Protein AF-A0A0G1NHB4-F1 (afdb_monomer)

Sequence (238 aa):
ALIDKLRERCRNQNVSLITVCRNKIFFPGLHPENHEKAIDFLVRRGFESPVFSEEMFLTPSLRKKPDFLKPSEKRCFDDRITFQVLTPIQKADFLEFLKKEDSGMFNRYSNNGWGLCFDNLQNQGLVCAALRGKIIGCCRYDTISNRLGQAALYRESKLKEFRPIASSDAFIVSGVRIEGNLQGRGIGTGLVNHCFDFIFNGRGKIIFWESNIPQFFTRFGARKLNVYLKLYASTTNS

pLDDT: mean 76.13, std 15.06, range [41.62, 94.38]

Solvent-accessible surface area (backbone atoms only — not comparable to full-atom values): 13194 Å² total; per-residue (Å²): 111,71,68,58,54,50,47,53,52,32,44,79,65,71,41,58,67,48,57,59,49,80,80,90,55,86,48,90,22,44,38,63,82,88,32,43,72,61,49,53,58,40,40,79,70,60,34,49,67,93,48,65,30,29,28,33,36,33,47,57,91,49,55,43,84,56,69,63,41,59,84,84,32,56,80,61,48,62,88,67,54,46,76,44,71,52,52,73,87,49,47,62,61,48,45,53,43,26,52,75,75,36,53,72,57,25,53,38,44,75,75,38,79,58,31,51,45,62,76,42,93,63,52,78,33,41,37,32,32,26,50,90,84,43,65,47,27,36,32,35,42,41,41,52,77,45,75,77,36,65,72,31,53,42,41,73,76,62,32,80,83,44,44,92,67,60,45,83,55,19,34,39,39,35,74,74,45,58,42,77,95,57,57,89,32,34,58,70,52,49,54,54,49,46,46,39,57,70,73,41,66,61,47,48,28,37,33,38,52,72,29,79,54,57,74,68,46,39,54,36,42,29,39,83,70,46,55,20,41,37,37,34,26,62,55,81,74,130

Radius of gyration: 19.21 Å; Cα contacts (8 Å, |Δi|>4): 387; chains: 1; bounding box: 52×40×52 Å

Foldseek 3Di:
DVVVVVLVVCVVVVNFKDKQDDDLDLDRFAFCVVCVVVVVVVVVVAKDFPAKWFKWKDALVLFDLQDLDDPVLVVQADPQKDKDQDALVCLVLVLVLCVVFPVPVSCCCPPHLVVVCNVPRPSLWKMFIDHPNHTFWIKTKDFLVRCSDSVSVSCVVVCPVVVVQRDSLEMEIEDTTGHPVSPPNSVSSVNVVCCCCPVSVSHGMYMHPTDRCVVVVVSRSIDTDGMHTMIMHTSPDD

Secondary structure (DSSP, 8-state):
-HHHHHHHHHHHTT--EEES--SS-S-SSB-TTTTHHHHHHHHTTT-EEEEEEEEEEE-GGG-----SS-TTTTTT--TTEEEEEPPGGGHHHHHHHHHHH-HHHHHHHHHSTTTHHHHSS--TTEEEEEETTEEEEEEEEEETT-TT-HHHHHHHHHTTTTTTT--TTEEEEEEEEE-GGGTTSSHHHHHHHHIIIIISTT-SEEEEEEES-HHHHHTTT-EEEEEEEEEEEESS--

Mean predicted aligned error: 9.6 Å

Nearest PDB structures (foldseek):
  2wpw-assembly3_C  TM=5.501E-01  e=1.505E-06  Streptomyces clavuligerus
  3ddd-assembly1_A  TM=7.628E-01  e=5.158E-04  Pyrococcus horikoshii
  4my3-assembly3_D  TM=5.754E-01  e=3.138E-05  Kribbella flavida DSM 17836
  4my0-assembly1_C  TM=5.940E-01  e=4.487E-05  Kribbella flavida DSM 17836
  7n1l-assembly6_I  TM=7.070E-01  e=1.600E-03  Brucella abortus 2308

Structure (mmCIF, N/CA/C/O backbone):
data_AF-A0A0G1NHB4-F1
#
_entry.id   AF-A0A0G1NHB4-F1
#
loop_
_atom_site.group_PDB
_atom_site.id
_atom_site.type_symbol
_atom_site.label_atom_id
_atom_site.label_alt_id
_atom_site.label_comp_id
_atom_site.label_asym_id
_atom_site.label_entity_id
_atom_site.label_seq_id
_atom_site.pdbx_PDB_ins_code
_atom_site.Cartn_x
_atom_site.Cartn_y
_atom_site.Cartn_z
_atom_site.occupancy
_atom_site.B_iso_or_equiv
_atom_site.auth_seq_id
_atom_site.auth_comp_id
_atom_site.auth_asym_id
_atom_site.auth_atom_id
_atom_site.pdbx_PDB_model_num
ATOM 1 N N . ALA A 1 1 ? 19.907 2.471 -26.215 1.00 75.50 1 ALA A N 1
ATOM 2 C CA . ALA A 1 1 ? 20.510 3.811 -26.056 1.00 75.50 1 ALA A CA 1
ATOM 3 C C . ALA A 1 1 ? 20.296 4.383 -24.650 1.00 75.50 1 ALA A C 1
ATOM 5 O O . ALA A 1 1 ? 21.254 4.423 -23.893 1.00 75.50 1 ALA A O 1
ATOM 6 N N . LEU A 1 2 ? 19.081 4.802 -24.254 1.00 85.62 2 LEU A N 1
ATOM 7 C CA . LEU A 1 2 ? 18.864 5.434 -22.934 1.00 85.62 2 LEU A CA 1
ATOM 8 C C . LEU A 1 2 ? 19.028 4.472 -21.742 1.00 85.62 2 LEU A C 1
ATOM 10 O O . LEU A 1 2 ? 19.701 4.818 -20.776 1.00 85.62 2 LEU A O 1
ATOM 14 N N . ILE A 1 3 ? 18.470 3.258 -21.820 1.00 85.75 3 ILE A N 1
ATOM 15 C CA . ILE A 1 3 ? 18.605 2.243 -20.755 1.00 85.75 3 ILE A CA 1
ATOM 16 C C . ILE A 1 3 ? 20.062 1.820 -20.552 1.00 85.75 3 ILE A C 1
ATOM 18 O O . ILE A 1 3 ? 20.494 1.608 -19.423 1.00 85.75 3 ILE A O 1
ATOM 22 N N . ASP A 1 4 ? 20.831 1.740 -21.633 1.00 84.44 4 ASP A N 1
ATOM 23 C CA . ASP A 1 4 ? 22.236 1.333 -21.575 1.00 84.44 4 ASP A CA 1
ATOM 24 C C . ASP A 1 4 ? 23.071 2.380 -20.823 1.00 84.44 4 ASP A C 1
ATOM 26 O O . ASP A 1 4 ? 23.806 2.032 -19.900 1.00 84.44 4 ASP A O 1
ATOM 30 N N . LYS A 1 5 ? 22.851 3.673 -21.117 1.00 88.81 5 LYS A N 1
ATOM 31 C CA . LYS A 1 5 ? 23.456 4.793 -20.374 1.00 88.81 5 LYS A CA 1
ATOM 32 C C . LYS A 1 5 ? 23.022 4.828 -18.906 1.00 88.81 5 LYS A C 1
ATOM 34 O O . LYS A 1 5 ? 23.834 5.121 -18.032 1.00 88.81 5 LYS A O 1
ATOM 39 N N . LEU A 1 6 ? 21.752 4.526 -18.618 1.00 87.94 6 LEU A N 1
ATOM 40 C CA . LEU A 1 6 ? 21.266 4.415 -17.239 1.00 87.94 6 LEU A CA 1
ATOM 41 C C . LEU A 1 6 ? 22.024 3.316 -16.483 1.00 87.94 6 LEU A C 1
ATOM 43 O O . LEU A 1 6 ? 22.495 3.557 -15.377 1.00 87.94 6 LEU A O 1
ATOM 47 N N . ARG A 1 7 ? 22.188 2.135 -17.087 1.00 86.19 7 ARG A N 1
ATOM 48 C CA . ARG A 1 7 ? 22.917 1.010 -16.484 1.00 86.19 7 ARG A CA 1
ATOM 49 C C . ARG A 1 7 ? 24.378 1.317 -16.227 1.00 86.19 7 ARG A C 1
ATOM 51 O O . ARG A 1 7 ? 24.889 0.958 -15.174 1.00 86.19 7 ARG A O 1
ATOM 58 N N . GLU A 1 8 ? 25.044 1.946 -17.186 1.00 87.94 8 GLU A N 1
ATOM 59 C CA . GLU A 1 8 ? 26.429 2.392 -17.037 1.00 87.94 8 GLU A CA 1
ATOM 60 C C . GLU A 1 8 ? 26.566 3.368 -15.865 1.00 87.94 8 GLU A C 1
ATOM 62 O O . GLU A 1 8 ? 27.385 3.162 -14.973 1.00 87.94 8 GLU A O 1
ATOM 67 N N . ARG A 1 9 ? 25.681 4.369 -15.788 1.00 90.25 9 ARG A N 1
ATOM 68 C CA . ARG A 1 9 ? 25.656 5.304 -14.662 1.00 90.25 9 ARG A CA 1
ATOM 69 C C . ARG A 1 9 ? 25.396 4.603 -13.328 1.00 90.25 9 ARG A C 1
ATOM 71 O O . ARG A 1 9 ? 26.062 4.922 -12.351 1.00 90.25 9 ARG A O 1
ATOM 78 N N . CYS A 1 10 ? 24.452 3.663 -13.279 1.00 89.56 10 CYS A N 1
ATOM 79 C CA . CYS A 1 10 ? 24.166 2.887 -12.073 1.00 89.56 10 CYS A CA 1
ATOM 80 C C . CYS A 1 10 ? 25.383 2.063 -11.626 1.00 89.56 10 CYS A C 1
ATOM 82 O O . CYS A 1 10 ? 25.713 2.091 -10.443 1.00 89.56 10 CYS A O 1
ATOM 84 N N . ARG A 1 11 ? 26.098 1.413 -12.555 1.00 86.69 11 ARG A N 1
ATOM 85 C CA . ARG A 1 11 ? 27.351 0.695 -12.261 1.00 86.69 11 ARG A CA 1
ATOM 86 C C . ARG A 1 11 ? 28.420 1.626 -11.692 1.00 86.69 11 ARG A C 1
ATOM 88 O O . ARG A 1 11 ? 28.963 1.336 -10.634 1.00 86.69 11 ARG A O 1
ATOM 95 N N . ASN A 1 12 ? 28.634 2.785 -12.316 1.00 89.06 12 ASN A N 1
ATOM 96 C CA . ASN A 1 12 ? 29.599 3.787 -11.842 1.00 89.06 12 ASN A CA 1
ATOM 97 C C . ASN A 1 12 ? 29.249 4.355 -10.454 1.00 89.06 12 ASN A C 1
ATOM 99 O O . ASN A 1 12 ? 30.103 4.920 -9.779 1.00 89.06 12 ASN A O 1
ATOM 103 N N . GLN A 1 13 ? 27.990 4.222 -10.028 1.00 90.81 13 GLN A N 1
ATOM 104 C CA . GLN A 1 13 ? 27.497 4.643 -8.716 1.00 90.81 13 GLN A CA 1
ATOM 105 C C . GLN A 1 13 ? 27.344 3.479 -7.726 1.00 90.81 13 GLN A C 1
ATOM 107 O O . GLN A 1 13 ? 26.746 3.667 -6.669 1.00 90.81 13 GLN A O 1
ATOM 112 N N . ASN A 1 14 ? 27.849 2.284 -8.053 1.00 86.62 14 ASN A N 1
ATOM 113 C CA . ASN A 1 14 ? 27.697 1.070 -7.243 1.00 86.62 14 ASN A CA 1
ATOM 114 C C . ASN A 1 14 ? 26.230 0.730 -6.906 1.00 86.62 14 ASN A C 1
ATOM 116 O O . ASN A 1 14 ? 25.931 0.114 -5.884 1.00 86.62 14 ASN A O 1
ATOM 120 N N . VAL A 1 15 ? 25.289 1.130 -7.764 1.00 85.38 15 VAL A N 1
ATOM 121 C CA . VAL A 1 15 ? 23.881 0.740 -7.656 1.00 85.38 15 VAL A CA 1
ATOM 122 C C . VAL A 1 15 ? 23.756 -0.669 -8.204 1.00 85.38 15 VAL A C 1
ATOM 124 O O . VAL A 1 15 ? 23.968 -0.856 -9.397 1.00 85.38 15 VAL A O 1
ATOM 127 N N . SER A 1 16 ? 23.388 -1.633 -7.360 1.00 83.88 16 SER A N 1
ATOM 128 C CA . SER A 1 16 ? 23.291 -3.065 -7.694 1.00 83.88 16 SER A CA 1
ATOM 129 C C . SER A 1 16 ? 21.968 -3.479 -8.355 1.00 83.88 16 SER A C 1
ATOM 131 O O . SER A 1 16 ? 21.895 -4.526 -8.996 1.00 83.88 16 SER A O 1
ATOM 133 N N . LEU A 1 17 ? 20.917 -2.665 -8.213 1.00 84.88 17 LEU A N 1
ATOM 134 C CA . LEU A 1 17 ? 19.565 -3.000 -8.657 1.00 84.88 17 LEU A CA 1
ATOM 135 C C . LEU A 1 17 ? 18.865 -1.783 -9.264 1.00 84.88 17 LEU A C 1
ATOM 137 O O . LEU A 1 17 ? 18.768 -0.728 -8.638 1.00 84.88 17 LEU A O 1
ATOM 141 N N . ILE A 1 18 ? 18.323 -1.952 -10.467 1.00 85.88 18 ILE A N 1
ATOM 142 C CA . ILE A 1 18 ? 17.458 -0.972 -11.126 1.00 85.88 18 ILE A CA 1
ATOM 143 C C . ILE A 1 18 ? 16.033 -1.495 -11.063 1.00 85.88 18 ILE A C 1
ATOM 145 O O . ILE A 1 18 ? 15.754 -2.569 -11.581 1.00 85.88 18 ILE A O 1
ATOM 149 N N . THR A 1 19 ? 15.114 -0.728 -10.485 1.00 81.69 19 THR A N 1
ATOM 150 C CA . THR A 1 19 ? 13.687 -1.065 -10.459 1.00 81.69 19 THR A CA 1
ATOM 151 C C . THR A 1 19 ? 12.901 -0.123 -11.357 1.00 81.69 19 THR A C 1
ATOM 153 O O . THR A 1 19 ? 13.066 1.095 -11.295 1.00 81.69 19 THR A O 1
ATOM 156 N N . VAL A 1 20 ? 11.971 -0.660 -12.147 1.00 78.44 20 VAL A N 1
ATOM 157 C CA . VAL A 1 20 ? 11.018 0.118 -12.960 1.00 78.44 20 VAL A CA 1
ATOM 158 C C . VAL A 1 20 ? 9.865 0.588 -12.067 1.00 78.44 20 VAL A C 1
ATOM 160 O O . VAL A 1 20 ? 8.702 0.337 -12.346 1.00 78.44 20 VAL A O 1
ATOM 163 N N . CYS A 1 21 ? 10.220 1.184 -10.922 1.00 69.12 21 CYS A N 1
ATOM 164 C CA . CYS A 1 21 ? 9.366 1.721 -9.859 1.00 69.12 21 CYS A CA 1
ATOM 165 C C . CYS A 1 21 ? 10.250 2.568 -8.909 1.00 69.12 21 CYS A C 1
ATOM 167 O O . CYS A 1 21 ? 11.184 1.988 -8.355 1.00 69.12 21 CYS A O 1
ATOM 169 N N . ARG A 1 22 ? 9.951 3.862 -8.652 1.00 58.50 22 ARG A N 1
ATOM 170 C CA . ARG A 1 22 ? 9.932 4.533 -7.310 1.00 58.50 22 ARG A CA 1
ATOM 171 C C . ARG A 1 22 ? 10.185 6.055 -7.287 1.00 58.50 22 ARG A C 1
ATOM 173 O O . ARG A 1 22 ? 10.928 6.595 -8.090 1.00 58.50 22 ARG A O 1
ATOM 180 N N . ASN A 1 23 ? 9.612 6.637 -6.216 1.00 42.78 23 ASN A N 1
ATOM 181 C CA . ASN A 1 23 ? 9.654 7.995 -5.644 1.00 42.78 23 ASN A CA 1
ATOM 182 C C . ASN A 1 23 ? 9.206 9.141 -6.567 1.00 42.78 23 ASN A C 1
ATOM 184 O O . ASN A 1 23 ? 9.838 9.418 -7.575 1.00 42.78 23 ASN A O 1
ATOM 188 N N . LYS A 1 24 ? 8.122 9.834 -6.163 1.00 49.88 24 LYS A N 1
ATOM 189 C CA . LYS A 1 24 ? 7.304 10.744 -6.996 1.00 49.88 24 LYS A CA 1
ATOM 190 C C . LYS A 1 24 ? 6.605 9.985 -8.132 1.00 49.88 24 LYS A C 1
ATOM 192 O O . LYS A 1 24 ? 6.870 10.180 -9.311 1.00 49.88 24 LYS A O 1
ATOM 197 N N . ILE A 1 25 ? 5.776 9.021 -7.737 1.00 58.84 25 ILE A N 1
ATOM 198 C CA . ILE A 1 25 ? 5.290 7.938 -8.598 1.00 58.84 25 ILE A CA 1
ATOM 199 C C . ILE A 1 25 ? 4.150 8.409 -9.510 1.00 58.84 25 ILE A C 1
ATOM 201 O O . ILE A 1 25 ? 3.106 8.826 -9.018 1.00 58.84 25 ILE A O 1
ATOM 205 N N . PHE A 1 26 ? 4.328 8.228 -10.823 1.00 56.41 26 PHE A N 1
ATOM 206 C CA . PHE A 1 26 ? 3.223 8.166 -11.786 1.00 56.41 26 PHE A CA 1
ATOM 207 C C . PHE A 1 26 ? 2.730 6.728 -12.020 1.00 56.41 26 PHE A C 1
ATOM 209 O O . PHE A 1 26 ? 1.588 6.542 -12.383 1.00 56.41 26 PHE A O 1
ATOM 216 N N . PHE A 1 27 ? 3.528 5.675 -11.827 1.00 63.25 27 PHE A N 1
ATOM 217 C CA . PHE A 1 27 ? 3.016 4.297 -11.888 1.00 63.25 27 PHE A CA 1
ATOM 218 C C . PHE A 1 27 ? 3.771 3.394 -10.904 1.00 63.25 27 PHE A C 1
ATOM 220 O O . PHE A 1 27 ? 5.004 3.425 -10.896 1.00 63.25 27 PHE A O 1
ATOM 227 N N . PRO A 1 28 ? 3.077 2.592 -10.071 1.00 67.62 28 PRO A N 1
ATOM 228 C CA . PRO A 1 28 ? 3.719 1.674 -9.125 1.00 67.62 28 PRO A CA 1
ATOM 229 C C . PRO A 1 28 ? 4.357 0.450 -9.811 1.00 67.62 28 PRO A C 1
ATOM 231 O O . PRO A 1 28 ? 4.952 -0.379 -9.131 1.00 67.62 28 PRO A O 1
ATOM 234 N N . GLY A 1 29 ? 4.221 0.347 -11.134 1.00 78.50 29 GLY A N 1
ATOM 235 C CA . GLY A 1 29 ? 4.798 -0.644 -12.038 1.00 78.50 29 GLY A CA 1
ATOM 236 C C . GLY A 1 29 ? 4.177 -0.477 -13.430 1.00 78.50 29 GLY A C 1
ATOM 237 O O . GLY A 1 29 ? 3.462 0.495 -13.679 1.00 78.50 29 GLY A O 1
ATOM 238 N N . LEU A 1 30 ? 4.404 -1.415 -14.344 1.00 83.50 30 LEU A N 1
ATOM 239 C CA . LEU A 1 30 ? 3.794 -1.385 -15.677 1.00 83.50 30 LEU A CA 1
ATOM 240 C C . LEU A 1 30 ? 2.494 -2.186 -15.695 1.00 83.50 30 LEU A C 1
ATOM 242 O O . LEU A 1 30 ? 2.481 -3.352 -15.322 1.00 83.50 30 LEU A O 1
ATOM 246 N N . HIS A 1 31 ? 1.397 -1.589 -16.158 1.00 83.38 31 HIS A N 1
ATOM 247 C CA . HIS A 1 31 ? 0.180 -2.355 -16.449 1.00 83.38 31 HIS A CA 1
ATOM 248 C C . HIS A 1 31 ? 0.465 -3.399 -17.549 1.00 83.38 31 HIS A C 1
ATOM 250 O O . HIS A 1 31 ? 0.884 -2.974 -18.626 1.00 83.38 31 HIS A O 1
ATOM 256 N N . PRO A 1 32 ? 0.219 -4.706 -17.327 1.00 82.69 32 PRO A N 1
ATOM 257 C CA . PRO A 1 32 ? 0.550 -5.777 -18.271 1.00 82.69 32 PRO A CA 1
ATOM 258 C C . PRO A 1 32 ? -0.029 -5.564 -19.673 1.00 82.69 32 PRO A C 1
ATOM 260 O O . PRO A 1 32 ? 0.710 -5.578 -20.648 1.00 82.69 32 PRO A O 1
ATOM 263 N N . GLU A 1 33 ? -1.330 -5.279 -19.759 1.00 82.00 33 GLU A N 1
ATOM 264 C CA . GLU A 1 33 ? -2.020 -5.106 -21.046 1.00 82.00 33 GLU A CA 1
ATOM 265 C C . GLU A 1 33 ? -1.669 -3.771 -21.721 1.00 82.00 33 GLU A C 1
ATOM 267 O O . GLU A 1 33 ? -1.261 -3.733 -22.877 1.00 82.00 33 GLU A O 1
ATOM 272 N N . ASN A 1 34 ? -1.730 -2.656 -20.985 1.00 80.81 34 ASN A N 1
ATOM 273 C CA . ASN A 1 34 ? -1.501 -1.331 -21.577 1.00 80.81 34 ASN A CA 1
ATOM 274 C C . ASN A 1 34 ? -0.031 -1.048 -21.934 1.00 80.81 34 ASN A C 1
ATOM 276 O O . ASN A 1 34 ? 0.248 -0.077 -22.636 1.00 80.81 34 ASN A O 1
ATOM 280 N N . HIS A 1 35 ? 0.919 -1.845 -21.433 1.00 85.38 35 HIS A N 1
ATOM 281 C CA . HIS A 1 35 ? 2.353 -1.615 -21.628 1.00 85.38 35 HIS A CA 1
ATOM 282 C C . HIS A 1 35 ? 3.105 -2.840 -22.157 1.00 85.38 35 HIS A C 1
ATOM 284 O O . HIS A 1 35 ? 4.319 -2.918 -21.976 1.00 85.38 35 HIS A O 1
ATOM 290 N N . GLU A 1 36 ? 2.431 -3.764 -22.842 1.00 87.75 36 GLU A N 1
ATOM 291 C CA . GLU A 1 36 ? 3.028 -5.000 -23.371 1.00 87.75 36 GLU A CA 1
ATOM 292 C C . GLU A 1 36 ? 4.340 -4.748 -24.138 1.00 87.75 36 GLU A C 1
ATOM 294 O O . GLU A 1 36 ? 5.374 -5.335 -23.825 1.00 87.75 36 GLU A O 1
ATOM 299 N N . LYS A 1 37 ? 4.349 -3.778 -25.064 1.00 89.88 37 LYS A N 1
ATOM 300 C CA . LYS A 1 37 ? 5.552 -3.412 -25.837 1.00 89.88 37 LYS A CA 1
ATOM 301 C C . LYS A 1 37 ? 6.700 -2.904 -24.961 1.00 89.88 37 LYS A C 1
ATOM 303 O O . LYS A 1 37 ? 7.864 -3.160 -25.256 1.00 89.88 37 LYS A O 1
ATOM 308 N N . ALA A 1 38 ? 6.387 -2.160 -23.900 1.00 87.81 38 ALA A N 1
ATOM 309 C CA . ALA A 1 38 ? 7.399 -1.661 -22.974 1.00 87.81 38 ALA A CA 1
ATOM 310 C C . ALA A 1 38 ? 7.947 -2.792 -22.095 1.00 87.81 38 ALA A C 1
ATOM 312 O O . ALA A 1 38 ? 9.144 -2.819 -21.815 1.00 87.81 38 ALA A O 1
ATOM 313 N N . ILE A 1 39 ? 7.088 -3.734 -21.700 1.00 88.81 39 ILE A N 1
ATOM 314 C CA . ILE A 1 39 ? 7.472 -4.930 -20.950 1.00 88.81 39 ILE A CA 1
ATOM 315 C C . ILE A 1 39 ? 8.394 -5.805 -21.803 1.00 88.81 39 ILE A C 1
ATOM 317 O O . ILE A 1 39 ? 9.499 -6.089 -21.356 1.00 88.81 39 ILE A O 1
ATOM 321 N N . ASP A 1 40 ? 8.011 -6.150 -23.037 1.00 90.38 40 ASP A N 1
ATOM 322 C CA . ASP A 1 40 ? 8.849 -6.938 -23.959 1.00 90.38 40 ASP A CA 1
ATOM 323 C C . ASP A 1 40 ? 10.209 -6.264 -24.193 1.00 90.38 40 ASP A C 1
ATOM 325 O O . ASP A 1 40 ? 11.262 -6.889 -24.060 1.00 90.38 40 ASP A O 1
ATOM 329 N N . PHE A 1 41 ? 10.211 -4.950 -24.438 1.00 91.31 41 PHE A N 1
ATOM 330 C CA . PHE A 1 41 ? 11.447 -4.186 -24.584 1.00 91.31 41 PHE A CA 1
ATOM 331 C C . PHE A 1 41 ? 12.366 -4.290 -23.356 1.00 91.31 41 PHE A C 1
ATOM 333 O O . PHE A 1 41 ? 13.576 -4.462 -23.509 1.00 91.31 41 PHE A O 1
ATOM 340 N N . LEU A 1 42 ? 11.817 -4.191 -22.142 1.00 90.44 42 LEU A N 1
ATOM 341 C CA . LEU A 1 42 ? 12.585 -4.285 -20.899 1.00 90.44 42 LEU A CA 1
ATOM 342 C C . LEU A 1 42 ? 13.071 -5.715 -20.638 1.00 90.44 42 LEU A C 1
ATOM 344 O O . LEU A 1 42 ? 14.235 -5.903 -20.281 1.00 90.44 42 LEU A O 1
ATOM 348 N N . VAL A 1 43 ? 12.228 -6.719 -20.876 1.00 90.25 43 VAL A N 1
ATOM 349 C CA . VAL A 1 43 ? 12.576 -8.139 -20.720 1.00 90.25 43 VAL A CA 1
ATOM 350 C C . VAL A 1 43 ? 13.708 -8.533 -21.663 1.00 90.25 43 VAL A C 1
ATOM 352 O O . VAL A 1 43 ? 14.689 -9.122 -21.219 1.00 90.25 43 VAL A O 1
ATOM 355 N N . ARG A 1 44 ? 13.675 -8.100 -22.931 1.00 90.31 44 ARG A N 1
ATOM 356 C CA . ARG A 1 44 ? 14.789 -8.303 -23.883 1.00 90.31 44 ARG A CA 1
ATOM 357 C C . ARG A 1 44 ? 16.092 -7.635 -23.461 1.00 90.31 44 ARG A C 1
ATOM 359 O O . ARG A 1 44 ? 17.150 -7.942 -24.001 1.00 90.31 44 ARG A O 1
ATOM 366 N N . ARG A 1 45 ? 16.033 -6.694 -22.521 1.00 88.19 45 ARG A N 1
ATOM 367 C CA . ARG A 1 45 ? 17.214 -6.080 -21.916 1.00 88.19 45 ARG A CA 1
ATOM 368 C C . ARG A 1 45 ? 17.626 -6.775 -20.624 1.00 88.19 45 ARG A C 1
ATOM 370 O O . ARG A 1 45 ? 18.567 -6.306 -20.004 1.00 88.19 45 ARG A O 1
ATOM 377 N N . GLY A 1 46 ? 16.994 -7.865 -20.206 1.00 88.50 46 GLY A N 1
ATOM 378 C CA . GLY A 1 46 ? 17.319 -8.566 -18.962 1.00 88.50 46 GLY A CA 1
ATOM 379 C C . GLY A 1 46 ? 16.699 -7.914 -17.727 1.00 88.50 46 GLY A C 1
ATOM 380 O O . GLY A 1 46 ? 17.292 -7.944 -16.653 1.00 88.50 46 GLY A O 1
ATOM 381 N N . PHE A 1 47 ? 15.555 -7.240 -17.883 1.00 90.38 47 PHE A N 1
ATOM 382 C CA . PHE A 1 47 ? 14.685 -6.974 -16.740 1.00 90.38 47 PHE A CA 1
ATOM 383 C C . PHE A 1 47 ? 13.788 -8.187 -16.487 1.00 90.38 47 PHE A C 1
ATOM 385 O O . PHE A 1 47 ? 13.235 -8.763 -17.417 1.00 90.38 47 PHE A O 1
ATOM 392 N N . GLU A 1 48 ? 13.585 -8.520 -15.224 1.00 88.25 48 GLU A N 1
ATOM 393 C CA . GLU A 1 48 ? 12.775 -9.646 -14.778 1.00 88.25 48 GLU A CA 1
ATOM 394 C C . GLU A 1 48 ? 11.667 -9.160 -13.848 1.00 88.25 48 GLU A C 1
ATOM 396 O O . GLU A 1 48 ? 11.778 -8.105 -13.214 1.00 88.25 48 GLU A O 1
ATOM 401 N N . SER A 1 49 ? 10.580 -9.926 -13.761 1.00 72.94 49 SER A N 1
ATOM 402 C CA . SER A 1 49 ? 9.502 -9.654 -12.815 1.00 72.94 49 SER A CA 1
ATOM 403 C C . SER A 1 49 ? 9.065 -10.920 -12.091 1.00 72.94 49 SER A C 1
ATOM 405 O O . SER A 1 49 ? 8.507 -11.817 -12.719 1.00 72.94 49 SER A O 1
ATOM 407 N N . PRO A 1 50 ? 9.226 -10.974 -10.764 1.00 66.31 50 PRO A N 1
ATOM 408 C CA . PRO A 1 50 ? 8.603 -11.995 -9.941 1.00 66.31 50 PRO A CA 1
ATOM 409 C C . PRO A 1 50 ? 7.402 -11.459 -9.155 1.00 66.31 50 PRO A C 1
ATOM 411 O O . PRO A 1 50 ? 6.817 -12.204 -8.375 1.00 66.31 50 PRO A O 1
ATOM 414 N N . VAL A 1 51 ? 7.036 -10.175 -9.291 1.00 75.75 51 VAL A N 1
ATOM 415 C CA . VAL A 1 51 ? 6.057 -9.544 -8.392 1.00 75.75 51 VAL A CA 1
ATOM 416 C C . VAL A 1 51 ? 5.037 -8.704 -9.147 1.00 75.75 51 VAL A C 1
ATOM 418 O O . VAL A 1 51 ? 5.364 -7.699 -9.784 1.00 75.75 51 VAL A O 1
ATOM 421 N N . PHE A 1 52 ? 3.774 -9.074 -8.961 1.00 81.19 52 PHE A N 1
ATOM 422 C CA . PHE A 1 52 ? 2.626 -8.232 -9.256 1.00 81.19 52 PHE A CA 1
ATOM 423 C C . PHE A 1 52 ? 2.199 -7.474 -8.003 1.00 81.19 52 PHE A C 1
ATOM 425 O O . PHE A 1 52 ? 2.252 -7.996 -6.890 1.00 81.19 52 PHE A O 1
ATOM 432 N N . SER A 1 53 ? 1.729 -6.249 -8.197 1.00 83.94 53 SER A N 1
ATOM 433 C CA . SER A 1 53 ? 0.960 -5.524 -7.189 1.00 83.94 53 SER A CA 1
ATOM 434 C C . SER A 1 53 ? -0.382 -5.121 -7.769 1.00 83.94 53 SER A C 1
ATOM 436 O O . SER A 1 53 ? -0.453 -4.694 -8.922 1.00 83.94 53 SER A O 1
ATOM 438 N N . GLU A 1 54 ? -1.428 -5.213 -6.963 1.00 86.06 54 GLU A N 1
ATOM 439 C CA . GLU A 1 54 ? -2.787 -4.884 -7.367 1.00 86.06 54 GLU A CA 1
ATOM 440 C C . GLU A 1 54 ? -3.303 -3.655 -6.630 1.00 86.06 54 GLU A C 1
ATOM 442 O O . GLU A 1 54 ? -2.984 -3.405 -5.465 1.00 86.06 54 GLU A O 1
ATOM 447 N N . GLU A 1 55 ? -4.145 -2.897 -7.316 1.00 84.81 55 GLU A N 1
ATOM 448 C CA . GLU A 1 55 ? -5.037 -1.946 -6.675 1.00 84.81 55 GLU A CA 1
ATOM 449 C C . GLU A 1 55 ? -6.394 -2.589 -6.479 1.00 84.81 55 GLU A C 1
ATOM 451 O O . GLU A 1 55 ? -6.958 -3.168 -7.411 1.00 84.81 55 GLU A O 1
ATOM 456 N N . MET A 1 56 ? -6.942 -2.427 -5.280 1.00 87.56 56 MET A N 1
ATOM 457 C CA . MET A 1 56 ? -8.268 -2.930 -4.950 1.00 87.56 56 MET A CA 1
ATOM 458 C C . MET A 1 56 ? -9.206 -1.759 -4.705 1.00 87.56 56 MET A C 1
ATOM 460 O O . MET A 1 56 ? -8.816 -0.755 -4.120 1.00 87.56 56 MET A O 1
ATOM 464 N N . PHE A 1 57 ? -10.454 -1.896 -5.124 1.00 86.06 57 PHE A N 1
ATOM 465 C CA . PHE A 1 57 ? -11.482 -0.880 -5.006 1.00 86.06 57 PHE A CA 1
ATOM 466 C C . PHE A 1 57 ? -12.687 -1.409 -4.237 1.00 86.06 57 PHE A C 1
ATOM 468 O O . PHE A 1 57 ? -13.164 -2.513 -4.500 1.00 86.06 57 PHE A O 1
ATOM 475 N N . LEU A 1 58 ? -13.200 -0.613 -3.305 1.00 85.44 58 LEU A N 1
ATOM 476 C CA . LEU A 1 58 ? -14.395 -0.921 -2.538 1.00 85.44 58 LEU A CA 1
ATOM 477 C C . LEU A 1 58 ? -15.381 0.245 -2.575 1.00 85.44 58 LEU A C 1
ATOM 479 O O . LEU A 1 58 ? -15.028 1.382 -2.274 1.00 85.44 58 LEU A O 1
ATOM 483 N N . THR A 1 59 ? -16.642 -0.055 -2.873 1.00 83.12 59 THR A N 1
ATOM 484 C CA . THR A 1 59 ? -17.760 0.870 -2.667 1.00 83.12 59 THR A CA 1
ATOM 485 C C . THR A 1 59 ? -18.485 0.538 -1.361 1.00 83.12 59 THR A C 1
ATOM 487 O O . THR A 1 59 ? -18.508 -0.631 -0.964 1.00 83.12 59 THR A O 1
ATOM 490 N N . PRO A 1 60 ? -19.163 1.511 -0.723 1.00 81.00 60 PRO A N 1
ATOM 491 C CA . PRO A 1 60 ? -19.974 1.243 0.464 1.00 81.00 60 PRO A CA 1
ATOM 492 C C . PRO A 1 60 ? -21.025 0.146 0.249 1.00 81.00 60 PRO A C 1
ATOM 494 O O . PRO A 1 60 ? -21.227 -0.684 1.127 1.00 81.00 60 PRO A O 1
ATOM 497 N N . SER A 1 61 ? -21.642 0.087 -0.937 1.00 81.62 61 SER A N 1
ATOM 498 C CA . SER A 1 61 ? -22.669 -0.911 -1.277 1.00 81.62 61 SER A CA 1
ATOM 499 C C . SER A 1 61 ? -22.148 -2.347 -1.349 1.00 81.62 61 SER A C 1
ATOM 501 O O . SER A 1 61 ? -22.912 -3.288 -1.158 1.00 81.62 61 SER A O 1
ATOM 503 N N . LEU A 1 62 ? -20.857 -2.529 -1.633 1.00 83.69 62 LEU A N 1
ATOM 504 C CA . LEU A 1 62 ? -20.215 -3.841 -1.700 1.00 83.69 62 LEU A CA 1
ATOM 505 C C . LEU A 1 62 ? -19.510 -4.209 -0.393 1.00 83.69 62 LEU A C 1
ATOM 507 O O . LEU A 1 62 ? -18.942 -5.300 -0.296 1.00 83.69 62 LEU A O 1
ATOM 511 N N . ARG A 1 63 ? -19.523 -3.309 0.599 1.00 83.00 63 ARG A N 1
ATOM 512 C CA . ARG A 1 63 ? -18.799 -3.491 1.849 1.00 83.00 63 ARG A CA 1
ATOM 513 C C . ARG A 1 63 ? -19.323 -4.709 2.592 1.00 83.00 63 ARG A C 1
ATOM 515 O O . ARG A 1 63 ? -20.485 -4.788 2.977 1.00 83.00 63 ARG A O 1
ATOM 522 N N . LYS A 1 64 ? -18.400 -5.615 2.881 1.00 83.44 64 LYS A N 1
ATOM 523 C CA . LYS A 1 64 ? -18.566 -6.666 3.879 1.00 83.44 64 LYS A CA 1
ATOM 524 C C . LYS A 1 64 ? -17.837 -6.224 5.142 1.00 83.44 64 LYS A C 1
ATOM 526 O O . LYS A 1 64 ? -16.755 -5.643 5.055 1.00 83.44 64 LYS A O 1
ATOM 531 N N . LYS A 1 65 ? -18.413 -6.496 6.311 1.00 74.50 65 LYS A N 1
ATOM 532 C CA . LYS A 1 65 ? -17.676 -6.474 7.578 1.00 74.50 65 LYS A CA 1
ATOM 533 C C . LYS A 1 65 ? -17.214 -7.905 7.819 1.00 74.50 65 LYS A C 1
ATOM 535 O O . LYS A 1 65 ? -17.989 -8.674 8.382 1.00 74.50 65 LYS A O 1
ATOM 540 N N . PRO A 1 66 ? -16.040 -8.320 7.301 1.00 67.31 66 PRO A N 1
ATOM 541 C CA . PRO A 1 66 ? -15.538 -9.635 7.643 1.00 67.31 66 PRO A CA 1
ATOM 542 C C . PRO A 1 66 ? -15.445 -9.683 9.162 1.00 67.31 66 PRO A C 1
ATOM 544 O O . PRO A 1 66 ? -14.916 -8.743 9.768 1.00 67.31 66 PRO A O 1
ATOM 547 N N . ASP A 1 67 ? -15.966 -10.754 9.761 1.00 60.06 67 ASP A N 1
ATOM 548 C CA . ASP A 1 67 ? -15.702 -11.019 11.167 1.00 60.06 67 ASP A CA 1
ATOM 549 C C . ASP A 1 67 ? -14.200 -10.864 11.385 1.00 60.06 67 ASP A C 1
ATOM 551 O O . ASP A 1 67 ? -13.392 -11.337 10.569 1.00 60.06 67 ASP A O 1
ATOM 555 N N . PHE A 1 68 ? -13.840 -10.157 12.463 1.00 54.94 68 PHE A N 1
ATOM 556 C CA . PHE A 1 68 ? -12.448 -9.865 12.816 1.00 54.94 68 PHE A CA 1
ATOM 557 C C . PHE A 1 68 ? -11.582 -11.125 12.712 1.00 54.94 68 PHE A C 1
ATOM 559 O O . PHE A 1 68 ? -10.385 -11.043 12.435 1.00 54.94 68 PHE A O 1
ATOM 566 N N . LEU A 1 69 ? -12.212 -12.277 12.958 1.00 52.03 69 LEU A N 1
ATOM 567 C CA . LEU A 1 69 ? -11.611 -13.552 13.245 1.00 52.03 69 LEU A CA 1
ATOM 568 C C . LEU A 1 69 ? -12.592 -14.663 12.834 1.00 52.03 69 LEU A C 1
ATOM 570 O O . LEU A 1 69 ? -13.754 -14.654 13.253 1.00 52.03 69 LEU A O 1
ATOM 574 N N . LYS A 1 70 ? -12.130 -15.670 12.089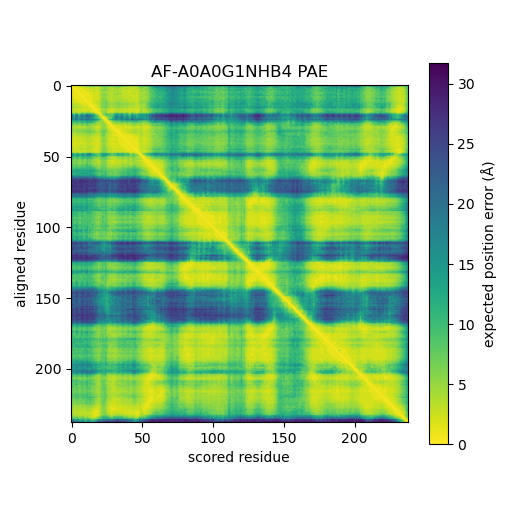 1.00 53.47 70 LYS A N 1
ATOM 575 C CA . LYS A 1 70 ? -12.773 -16.995 12.112 1.00 53.47 70 LYS A CA 1
ATOM 576 C C . LYS A 1 70 ? -12.863 -17.473 13.577 1.00 53.47 70 LYS A C 1
ATOM 578 O O . LYS A 1 70 ? -12.050 -17.043 14.396 1.00 53.47 70 LYS A O 1
ATOM 583 N N . PRO A 1 71 ? -13.770 -18.392 13.950 1.00 54.75 71 PRO A N 1
ATOM 584 C CA . PRO A 1 71 ? -13.838 -18.915 15.322 1.00 54.75 71 PRO A CA 1
ATOM 585 C C . PRO A 1 71 ? -12.486 -19.399 15.889 1.00 54.75 71 PRO A C 1
ATOM 587 O O . PRO A 1 71 ? -12.221 -19.229 17.075 1.00 54.75 71 PRO A O 1
ATOM 590 N N . SER A 1 72 ? -11.599 -19.923 15.036 1.00 54.06 72 SER A N 1
ATOM 591 C CA . SER A 1 72 ? -10.221 -20.307 15.378 1.00 54.06 72 SER A CA 1
ATOM 592 C C . SER A 1 72 ? -9.287 -19.123 15.663 1.00 54.06 72 SER A C 1
ATOM 594 O O . SER A 1 72 ? -8.366 -19.246 16.460 1.00 54.06 72 SER A O 1
ATOM 596 N N . GLU A 1 73 ? -9.524 -17.976 15.031 1.00 49.97 73 GLU A N 1
ATOM 597 C CA . GLU A 1 73 ? -8.742 -16.746 15.186 1.00 49.97 73 GLU A CA 1
ATOM 598 C C . GLU A 1 73 ? -9.240 -15.930 16.405 1.00 49.97 73 GLU A C 1
ATOM 600 O O . GLU A 1 73 ? -8.463 -15.181 16.993 1.00 49.97 73 GLU A O 1
ATOM 605 N N . LYS A 1 74 ? -10.500 -16.129 16.855 1.00 53.88 74 LYS A N 1
ATOM 606 C CA . LYS A 1 74 ? -11.111 -15.421 18.007 1.00 53.88 74 LYS A CA 1
ATOM 607 C C . LYS A 1 74 ? -10.336 -15.589 19.306 1.00 53.88 74 LYS A C 1
ATOM 609 O O . LYS A 1 74 ? -10.315 -14.683 20.125 1.00 53.88 74 LYS A O 1
ATOM 614 N N . ARG A 1 75 ? -9.656 -16.723 19.466 1.00 52.19 75 ARG A N 1
ATOM 615 C CA . ARG A 1 75 ? -8.829 -17.018 20.643 1.00 52.19 75 ARG A CA 1
ATOM 616 C C . ARG A 1 75 ? -7.494 -16.261 20.663 1.00 52.19 75 ARG A C 1
ATOM 618 O O . ARG A 1 75 ? -6.824 -16.274 21.688 1.00 52.19 75 ARG A O 1
ATOM 625 N N . CYS A 1 76 ? -7.089 -15.640 19.553 1.00 53.22 76 CYS A N 1
ATOM 626 C CA . CYS A 1 76 ? -5.769 -15.022 19.395 1.00 53.22 76 CYS A CA 1
ATOM 627 C C . CYS A 1 76 ? -5.792 -13.488 19.361 1.00 53.22 76 CYS A C 1
ATOM 629 O O . CYS A 1 76 ? -4.719 -12.877 19.355 1.00 53.22 76 CYS A O 1
ATOM 631 N N . PHE A 1 77 ? -6.972 -12.868 19.304 1.00 65.62 77 PHE A N 1
ATOM 632 C CA . PHE A 1 77 ? -7.105 -11.414 19.353 1.00 65.62 77 PHE A CA 1
ATOM 633 C C . PHE A 1 77 ? -7.138 -10.951 20.801 1.00 65.62 77 PHE A C 1
ATOM 635 O O . PHE A 1 77 ? -7.840 -11.514 21.634 1.00 65.62 77 PHE A O 1
ATOM 642 N N . ASP A 1 78 ? -6.316 -9.954 21.092 1.00 73.56 78 ASP A N 1
ATOM 643 C CA . ASP A 1 78 ? -6.207 -9.370 22.415 1.00 73.56 78 ASP A CA 1
ATOM 644 C C . ASP A 1 78 ? -7.133 -8.154 22.470 1.00 73.56 78 ASP A C 1
ATOM 646 O O . ASP A 1 78 ? -6.886 -7.159 21.790 1.00 73.56 78 ASP A O 1
ATOM 650 N N . ASP A 1 79 ? -8.193 -8.227 23.274 1.00 75.88 79 ASP A N 1
ATOM 651 C CA . ASP A 1 79 ? -9.199 -7.160 23.396 1.00 75.88 79 ASP A CA 1
ATOM 652 C C . ASP A 1 79 ? -8.628 -5.846 23.956 1.00 75.88 79 ASP A C 1
ATOM 654 O O . ASP A 1 79 ? -9.286 -4.808 23.933 1.00 75.88 79 ASP A O 1
ATOM 658 N N . ARG A 1 80 ? -7.379 -5.858 24.439 1.00 84.56 80 ARG A N 1
ATOM 659 C CA . ARG A 1 80 ? -6.648 -4.654 24.861 1.00 84.56 80 ARG A CA 1
ATOM 660 C C . ARG A 1 80 ? -6.016 -3.902 23.691 1.00 84.56 80 ARG A C 1
ATOM 662 O O . ARG A 1 80 ? -5.373 -2.878 23.922 1.00 8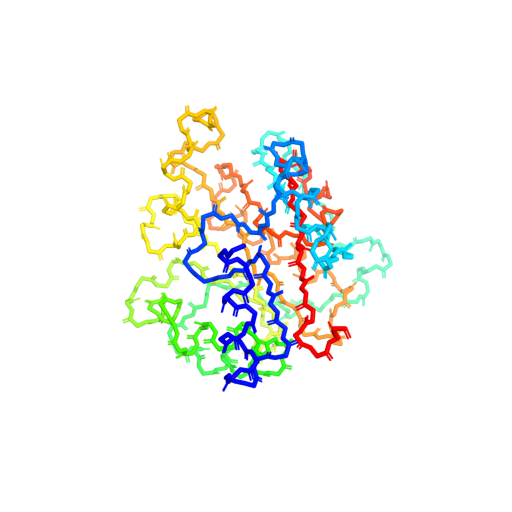4.56 80 ARG A O 1
ATOM 669 N N . ILE A 1 81 ? -6.124 -4.419 22.466 1.00 88.88 81 ILE A N 1
ATOM 670 C CA . ILE A 1 81 ? -5.657 -3.721 21.271 1.00 88.88 81 ILE A CA 1
ATOM 671 C C . ILE A 1 81 ? -6.610 -2.566 20.974 1.00 88.88 81 ILE A C 1
ATOM 673 O O . ILE A 1 81 ? -7.797 -2.768 20.721 1.00 88.88 81 ILE A O 1
ATOM 677 N N . THR A 1 82 ? -6.073 -1.352 20.953 1.00 90.50 82 THR A N 1
ATOM 678 C CA . THR A 1 82 ? -6.804 -0.150 20.558 1.00 90.50 82 THR A CA 1
ATOM 679 C C . THR A 1 82 ? -6.420 0.267 19.144 1.00 90.50 82 THR A C 1
ATOM 681 O O . THR A 1 82 ? -5.296 0.041 18.693 1.00 90.50 82 THR A O 1
ATOM 684 N N . PHE A 1 83 ? -7.361 0.889 18.434 1.00 89.69 83 PHE A N 1
ATOM 685 C CA . PHE A 1 83 ? -7.127 1.503 17.129 1.00 89.69 83 PHE A CA 1
ATOM 686 C C . PHE A 1 83 ? -7.393 2.996 17.248 1.00 89.69 83 PHE A C 1
ATOM 688 O O . PHE A 1 83 ? -8.426 3.393 17.788 1.00 89.69 83 PHE A O 1
ATOM 695 N N . GLN A 1 84 ? -6.459 3.812 16.776 1.00 87.69 84 GLN A N 1
ATOM 696 C CA . GLN A 1 84 ? -6.549 5.261 16.914 1.00 87.69 84 GLN A CA 1
ATOM 697 C C . GLN A 1 84 ? -5.807 5.980 15.796 1.00 87.69 84 GLN A C 1
ATOM 699 O O . GLN A 1 84 ? -4.847 5.455 15.227 1.00 87.69 84 GLN A O 1
ATOM 704 N N . VAL A 1 85 ? -6.223 7.214 15.521 1.00 85.81 85 VAL A N 1
ATOM 705 C CA . VAL A 1 85 ? -5.431 8.138 14.707 1.00 85.81 85 VAL A CA 1
ATOM 706 C C . VAL A 1 85 ? -4.139 8.454 15.455 1.00 85.81 85 VAL A C 1
ATOM 708 O O . VAL A 1 85 ? -4.147 8.690 16.665 1.00 85.81 85 VAL A O 1
ATOM 711 N N . LEU A 1 86 ? -3.019 8.422 14.739 1.00 82.69 86 LEU A N 1
ATOM 712 C CA . LEU A 1 86 ? -1.724 8.712 15.328 1.00 82.69 86 LEU A CA 1
ATOM 713 C C . LEU A 1 86 ? -1.610 10.209 15.655 1.00 82.69 86 LEU A C 1
ATOM 715 O O . LEU A 1 86 ? -1.902 11.071 14.828 1.00 82.69 86 LEU A O 1
ATOM 719 N N . THR A 1 87 ? -1.153 10.512 16.866 1.00 78.75 87 THR A N 1
ATOM 720 C CA . THR A 1 87 ? -0.924 11.885 17.333 1.00 78.75 87 THR A CA 1
ATOM 721 C C . THR A 1 87 ? 0.543 12.304 17.153 1.00 78.75 87 THR A C 1
ATOM 723 O O . THR A 1 87 ? 1.417 11.433 17.102 1.00 78.75 87 THR A O 1
ATOM 726 N N . PRO A 1 88 ? 0.867 13.617 17.104 1.00 76.50 88 PRO A N 1
ATOM 727 C CA . PRO A 1 88 ? 2.255 14.072 16.961 1.00 76.50 88 PRO A CA 1
ATOM 728 C C . PRO A 1 88 ? 3.185 13.542 18.062 1.00 76.50 88 PRO A C 1
ATOM 730 O O . PRO A 1 88 ? 4.344 13.235 17.798 1.00 76.50 88 PRO A O 1
ATOM 733 N N . ILE A 1 89 ? 2.664 13.392 19.286 1.00 80.19 89 ILE A N 1
ATOM 734 C CA . ILE A 1 89 ? 3.417 12.915 20.455 1.00 80.19 89 ILE A CA 1
ATOM 735 C C . ILE A 1 89 ? 3.936 11.483 20.234 1.00 80.19 89 ILE A C 1
ATOM 737 O O . ILE A 1 89 ? 5.013 11.138 20.703 1.00 80.19 89 ILE A O 1
ATOM 741 N N . GLN A 1 90 ? 3.221 10.671 19.452 1.00 84.50 90 GLN A N 1
ATOM 742 C CA . GLN A 1 90 ? 3.559 9.269 19.182 1.00 84.50 90 GLN A CA 1
ATOM 743 C C . GLN A 1 90 ? 4.491 9.086 17.969 1.00 84.50 90 GLN A C 1
ATOM 745 O O . GLN A 1 90 ? 4.739 7.957 17.542 1.00 84.50 90 GLN A O 1
ATOM 750 N N . LYS A 1 91 ? 5.012 10.177 17.381 1.00 83.75 91 LYS A N 1
ATOM 751 C CA . LYS A 1 91 ? 5.895 10.131 16.200 1.00 83.75 91 LYS A CA 1
ATOM 752 C C . LYS A 1 91 ? 7.140 9.277 16.444 1.00 83.75 91 LYS A C 1
ATOM 754 O O . LYS A 1 91 ? 7.508 8.494 15.572 1.00 83.75 91 LYS A O 1
ATOM 759 N N . ALA A 1 92 ? 7.780 9.431 17.602 1.00 86.06 92 ALA A N 1
ATOM 760 C CA . ALA A 1 92 ? 8.999 8.696 17.935 1.00 86.06 92 ALA A CA 1
ATOM 761 C C . ALA A 1 92 ? 8.740 7.181 17.975 1.00 86.06 92 ALA A C 1
ATOM 763 O O . ALA A 1 92 ? 9.384 6.436 17.237 1.00 86.06 92 ALA A O 1
ATOM 764 N N . ASP A 1 93 ? 7.720 6.758 18.725 1.00 89.31 93 ASP A N 1
ATOM 765 C CA . ASP A 1 93 ? 7.317 5.352 18.852 1.00 89.31 93 ASP A CA 1
ATOM 766 C C . ASP A 1 93 ? 6.931 4.739 17.498 1.00 89.31 93 ASP A C 1
ATOM 768 O O . ASP A 1 93 ? 7.255 3.590 17.194 1.00 89.31 93 ASP A O 1
ATOM 772 N N . PHE A 1 94 ? 6.256 5.513 16.644 1.00 89.25 94 PHE A N 1
ATOM 773 C CA . PHE A 1 94 ? 5.884 5.073 15.302 1.00 89.25 94 PHE A CA 1
ATOM 774 C C . PHE A 1 94 ? 7.105 4.855 14.407 1.00 89.25 94 PHE A C 1
ATOM 776 O O . PHE A 1 94 ? 7.192 3.855 13.689 1.00 89.25 94 PHE A O 1
ATOM 783 N N . LEU A 1 95 ? 8.053 5.792 14.433 1.00 87.94 95 LEU A N 1
ATOM 784 C CA . LEU A 1 95 ? 9.289 5.672 13.673 1.00 87.94 95 LEU A CA 1
ATOM 785 C C . LEU A 1 95 ? 10.136 4.502 14.186 1.00 87.94 95 LEU A C 1
ATOM 787 O O . LEU A 1 95 ? 10.726 3.792 13.375 1.00 87.94 95 LEU A O 1
ATOM 791 N N . GLU A 1 96 ? 10.154 4.241 15.492 1.00 91.19 96 GLU A N 1
ATOM 792 C CA . GLU A 1 96 ? 10.819 3.065 16.058 1.00 91.19 96 GLU A CA 1
ATOM 793 C C . GLU A 1 96 ? 10.169 1.757 15.583 1.00 91.19 96 GLU A C 1
ATOM 795 O O . GLU A 1 96 ? 10.868 0.861 15.101 1.00 91.19 96 GLU A O 1
ATOM 800 N N . PHE A 1 97 ? 8.834 1.680 15.615 1.00 92.56 97 PHE A N 1
ATOM 801 C CA . PHE A 1 97 ? 8.078 0.560 15.052 1.00 92.56 97 PHE A CA 1
ATOM 802 C C . PHE A 1 97 ? 8.449 0.312 13.581 1.00 92.56 97 PHE A C 1
ATOM 804 O O . PHE A 1 97 ? 8.798 -0.809 13.207 1.00 92.56 97 PHE A O 1
ATOM 811 N N . LEU A 1 98 ? 8.448 1.353 12.741 1.00 89.94 98 LEU A N 1
ATOM 812 C CA . LEU A 1 98 ? 8.818 1.209 11.332 1.00 89.94 98 LEU A CA 1
ATOM 813 C C . LEU A 1 98 ? 10.283 0.827 11.144 1.00 89.94 98 LEU A C 1
ATOM 815 O O . LEU A 1 98 ? 1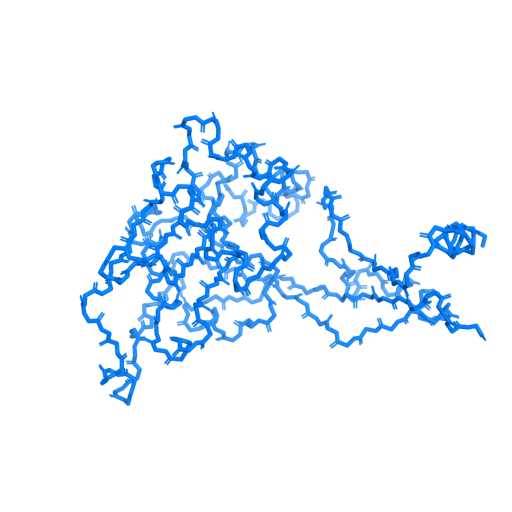0.589 0.030 10.265 1.00 89.94 98 LEU A O 1
ATOM 819 N N . LYS A 1 99 ? 11.199 1.372 11.946 1.00 90.69 99 LYS A N 1
ATOM 820 C CA . LYS A 1 99 ? 12.624 1.036 11.853 1.00 90.69 99 LYS A CA 1
ATOM 821 C C . LYS A 1 99 ? 12.851 -0.461 12.067 1.00 90.69 99 LYS A C 1
ATOM 823 O O . LYS A 1 99 ? 13.705 -1.038 11.397 1.00 90.69 99 LYS A O 1
ATOM 828 N N . LYS A 1 100 ? 12.075 -1.068 12.969 1.00 89.56 100 LYS A N 1
ATOM 829 C CA . LYS A 1 100 ? 12.109 -2.502 13.261 1.00 89.56 100 LYS A CA 1
ATOM 830 C C . LYS A 1 100 ? 11.432 -3.343 12.173 1.00 89.56 100 LYS A C 1
ATOM 832 O O . LYS A 1 100 ? 12.000 -4.344 11.750 1.00 89.56 100 LYS A O 1
ATOM 837 N N . GLU A 1 101 ? 10.242 -2.947 11.721 1.00 89.88 101 GLU A N 1
ATOM 838 C CA . GLU A 1 101 ? 9.382 -3.814 10.896 1.00 89.88 101 GLU A CA 1
ATOM 839 C C . GLU A 1 101 ? 9.457 -3.537 9.380 1.00 89.88 101 GLU A C 1
ATOM 841 O O . GLU A 1 101 ? 9.212 -4.432 8.574 1.00 89.88 101 GLU A O 1
ATOM 846 N N . ASP A 1 102 ? 9.778 -2.311 8.954 1.00 83.38 102 ASP A N 1
ATOM 847 C CA . ASP A 1 102 ? 9.911 -1.927 7.540 1.00 83.38 102 ASP A CA 1
ATOM 848 C C . ASP A 1 102 ? 10.840 -0.706 7.394 1.00 83.38 102 ASP A C 1
ATOM 850 O O . ASP A 1 102 ? 10.402 0.447 7.292 1.00 83.38 102 ASP A O 1
ATOM 854 N N . SER A 1 103 ? 12.152 -0.963 7.344 1.00 80.19 103 SER A N 1
ATOM 855 C CA . SER A 1 103 ? 13.189 0.073 7.201 1.00 80.19 103 SER A CA 1
ATOM 856 C C . SER A 1 103 ? 13.024 0.924 5.930 1.00 80.19 103 SER A C 1
ATOM 858 O O . SER A 1 103 ? 13.411 2.096 5.892 1.00 80.19 103 SER A O 1
ATOM 860 N N . GLY A 1 104 ? 12.393 0.371 4.890 1.00 77.19 104 GLY A N 1
ATOM 861 C CA . GLY A 1 104 ? 12.050 1.096 3.672 1.00 77.19 104 GLY A CA 1
ATOM 862 C C . GLY A 1 104 ? 10.966 2.149 3.906 1.00 77.19 104 GLY A C 1
ATOM 863 O O . GLY A 1 104 ? 11.076 3.266 3.395 1.00 77.19 104 GLY A O 1
ATOM 864 N N . MET A 1 105 ? 9.933 1.816 4.682 1.00 76.88 105 MET A N 1
ATOM 865 C CA . MET A 1 105 ? 8.904 2.767 5.110 1.00 76.88 105 MET A CA 1
ATOM 866 C C . MET A 1 105 ? 9.442 3.754 6.142 1.00 76.88 105 MET A C 1
ATOM 868 O O . MET A 1 105 ? 9.147 4.941 6.015 1.00 76.88 105 MET A O 1
ATOM 872 N N . PHE A 1 106 ? 10.289 3.320 7.080 1.00 83.31 106 PHE A N 1
ATOM 873 C CA . PHE A 1 106 ? 10.988 4.221 8.003 1.00 83.31 106 PHE A CA 1
ATOM 874 C C . PHE A 1 106 ? 11.682 5.358 7.245 1.00 83.31 106 PHE A C 1
ATOM 876 O O . PHE A 1 106 ? 11.358 6.518 7.468 1.00 83.31 106 PHE A O 1
ATOM 883 N N . ASN A 1 107 ? 12.516 5.032 6.250 1.00 76.31 107 ASN A N 1
ATOM 884 C CA . ASN A 1 107 ? 13.226 6.028 5.437 1.00 76.31 107 ASN A CA 1
ATOM 885 C C . ASN A 1 107 ? 12.289 6.979 4.665 1.00 76.31 107 ASN A C 1
ATOM 887 O O . ASN A 1 107 ? 12.649 8.120 4.357 1.00 76.31 107 ASN A O 1
ATOM 891 N N . ARG A 1 108 ? 11.079 6.528 4.308 1.00 73.25 108 ARG A N 1
ATOM 892 C CA . ARG A 1 108 ? 10.073 7.384 3.659 1.00 73.25 108 ARG A CA 1
ATOM 893 C C . ARG A 1 108 ? 9.479 8.385 4.645 1.00 73.25 108 ARG A C 1
ATOM 895 O O . ARG A 1 108 ? 9.352 9.553 4.289 1.00 73.25 108 ARG A O 1
ATOM 902 N N . TYR A 1 109 ? 9.141 7.945 5.854 1.00 74.88 109 TYR A N 1
ATOM 903 C CA . TYR A 1 109 ? 8.561 8.806 6.886 1.00 74.88 109 TYR A CA 1
ATOM 904 C C . TYR A 1 109 ? 9.597 9.676 7.613 1.00 74.88 109 TYR A C 1
ATOM 906 O O . TYR A 1 109 ? 9.236 10.752 8.075 1.00 74.88 109 TYR A O 1
ATOM 914 N N . SER A 1 110 ? 10.865 9.260 7.686 1.00 72.94 110 SER A N 1
ATOM 915 C CA . SER A 1 110 ? 11.924 10.005 8.376 1.00 72.94 110 SER A CA 1
ATOM 916 C C . SER A 1 110 ? 12.576 11.089 7.510 1.00 72.94 110 SER A C 1
ATOM 918 O O . SER A 1 110 ? 12.906 12.149 8.028 1.00 72.94 110 SER A O 1
ATOM 920 N N . ASN A 1 111 ? 12.767 10.840 6.203 1.00 61.22 111 ASN A N 1
ATOM 921 C CA . ASN A 1 111 ? 13.653 11.661 5.357 1.00 61.22 111 ASN A CA 1
ATOM 922 C C . ASN A 1 111 ? 12.960 12.320 4.149 1.00 61.22 111 ASN A C 1
ATOM 924 O O . ASN A 1 111 ? 13.583 13.112 3.449 1.00 61.22 111 ASN A O 1
ATOM 928 N N . ASN A 1 112 ? 11.710 11.964 3.834 1.00 53.41 112 ASN A N 1
ATOM 929 C CA . ASN A 1 112 ? 11.025 12.410 2.614 1.00 53.41 112 ASN A CA 1
ATOM 930 C C . ASN A 1 112 ? 9.695 13.098 2.934 1.00 53.41 112 ASN A C 1
ATOM 932 O O . ASN A 1 112 ? 9.208 13.000 4.050 1.00 53.41 112 ASN A O 1
ATOM 936 N N . GLY A 1 113 ? 9.061 13.737 1.941 1.00 52.25 113 GLY A N 1
ATOM 937 C CA . GLY A 1 113 ? 7.785 14.468 2.065 1.00 52.25 113 GLY A CA 1
ATOM 938 C C . GLY A 1 113 ? 6.570 13.694 2.617 1.00 52.25 113 GLY A C 1
ATOM 939 O O . GLY A 1 113 ? 5.472 14.228 2.606 1.00 52.25 113 GLY A O 1
ATOM 940 N N . TRP A 1 114 ? 6.738 12.454 3.093 1.00 54.81 114 TRP A N 1
ATOM 941 C CA . TRP A 1 114 ? 5.778 11.740 3.945 1.00 54.81 114 TRP A CA 1
ATOM 942 C C . TRP A 1 114 ? 5.977 12.061 5.438 1.00 54.81 114 TRP A C 1
ATOM 944 O O . TRP A 1 114 ? 5.031 11.957 6.208 1.00 54.81 114 TRP A O 1
ATOM 954 N N . GLY A 1 115 ? 7.169 12.510 5.841 1.00 50.50 115 GLY A N 1
ATOM 955 C CA . GLY A 1 115 ? 7.446 13.138 7.136 1.00 50.50 115 GLY A CA 1
ATOM 956 C C . GLY A 1 115 ? 6.727 14.478 7.322 1.00 50.50 115 GLY A C 1
ATOM 957 O O . GLY A 1 115 ? 6.366 14.823 8.441 1.00 50.50 115 GLY A O 1
ATOM 958 N N . LEU A 1 116 ? 6.376 15.165 6.223 1.00 48.88 116 LEU A N 1
ATOM 959 C CA . LEU A 1 116 ? 5.510 16.356 6.242 1.00 48.88 116 LEU A CA 1
ATOM 960 C C . LEU A 1 116 ? 4.100 16.067 6.786 1.00 48.88 116 LEU A C 1
ATOM 962 O O . LEU A 1 116 ? 3.410 17.002 7.182 1.00 48.88 116 LEU A O 1
ATOM 966 N N . CYS A 1 117 ? 3.674 14.797 6.830 1.00 52.69 117 CYS A N 1
ATOM 967 C CA . CYS A 1 117 ? 2.430 14.402 7.494 1.00 52.69 117 CYS A CA 1
ATOM 968 C C . CYS A 1 117 ? 2.488 14.604 9.015 1.00 52.69 117 CYS A C 1
ATOM 970 O O . CYS A 1 117 ? 1.437 14.763 9.616 1.00 52.69 117 CYS A O 1
ATOM 972 N N . PHE A 1 118 ? 3.685 14.610 9.614 1.00 52.72 118 PHE A N 1
ATOM 973 C CA . PHE A 1 118 ? 3.882 14.818 11.050 1.00 52.72 118 PHE A CA 1
ATOM 974 C C . PHE A 1 118 ? 4.099 16.280 11.430 1.00 52.72 118 PHE A C 1
ATOM 976 O O . PHE A 1 118 ? 3.687 16.696 12.510 1.00 52.72 118 PHE A O 1
ATOM 983 N N . ASP A 1 119 ? 4.794 17.028 10.570 1.00 50.56 119 ASP A N 1
ATOM 984 C CA . ASP A 1 119 ? 5.305 18.363 10.902 1.00 50.56 119 ASP A CA 1
ATOM 985 C C . ASP A 1 119 ? 4.313 19.479 10.540 1.00 50.56 119 ASP A C 1
ATOM 987 O O . ASP A 1 119 ? 4.337 20.553 11.137 1.00 50.56 119 ASP A O 1
ATOM 991 N N . ASN A 1 120 ? 3.367 19.204 9.638 1.00 49.72 120 ASN A N 1
ATOM 992 C CA . ASN A 1 120 ? 2.173 20.024 9.483 1.00 49.72 120 ASN A CA 1
ATOM 993 C C . ASN A 1 120 ? 1.090 19.442 10.397 1.00 49.72 120 ASN A C 1
ATOM 995 O O . ASN A 1 120 ? 0.718 18.288 10.223 1.00 49.72 120 ASN A O 1
ATOM 999 N N . LEU A 1 121 ? 0.557 20.244 11.327 1.00 42.41 121 LEU A N 1
ATOM 1000 C CA . LEU A 1 121 ? -0.482 19.952 12.344 1.00 42.41 121 LEU A CA 1
ATOM 1001 C C . LEU A 1 121 ? -1.776 19.245 11.851 1.00 42.41 121 LEU A C 1
ATOM 1003 O O . LEU A 1 121 ? -2.723 19.062 12.611 1.00 42.41 121 LEU A O 1
ATOM 1007 N N . GLN A 1 122 ? -1.837 18.832 10.590 1.00 51.12 122 GLN A N 1
ATOM 1008 C CA . GLN A 1 122 ? -2.891 18.058 9.956 1.00 51.12 122 GLN A CA 1
ATOM 1009 C C . GLN A 1 122 ? -2.498 16.573 9.864 1.00 51.12 122 GLN A C 1
ATOM 1011 O O . GLN A 1 122 ? -2.372 16.044 8.762 1.00 51.12 122 GLN A O 1
ATOM 1016 N N . ASN A 1 123 ? -2.367 15.876 11.002 1.00 52.62 123 ASN A N 1
ATOM 1017 C CA . ASN A 1 123 ? -2.237 14.403 11.090 1.00 52.62 123 ASN A CA 1
ATOM 1018 C C . ASN A 1 123 ? -3.498 13.651 10.585 1.00 52.62 123 ASN A C 1
ATOM 1020 O O . ASN A 1 123 ? -3.964 12.675 11.169 1.00 52.62 123 ASN A O 1
ATOM 1024 N N . GLN A 1 124 ? -4.092 14.106 9.487 1.00 57.97 124 GLN A N 1
ATOM 1025 C CA . GLN A 1 124 ? -5.167 13.452 8.770 1.00 57.97 124 GLN A CA 1
ATOM 1026 C C . GLN A 1 124 ? -4.530 12.441 7.821 1.00 57.97 124 GLN A C 1
ATOM 1028 O O . GLN A 1 124 ? -4.222 12.761 6.675 1.00 57.97 124 GLN A O 1
ATOM 1033 N N . GLY A 1 125 ? -4.282 11.230 8.316 1.00 72.81 125 GLY A N 1
ATOM 1034 C CA . GLY A 1 125 ? -3.889 10.149 7.422 1.00 72.81 125 GLY A CA 1
ATOM 1035 C C . GLY A 1 125 ? -3.179 8.955 8.031 1.00 72.81 125 GLY A C 1
ATOM 1036 O O . GLY A 1 125 ? -2.881 8.036 7.286 1.00 72.81 125 GLY A O 1
ATOM 1037 N N . LEU A 1 126 ? -2.879 8.910 9.331 1.00 82.19 126 LEU A N 1
ATOM 1038 C CA . LEU A 1 126 ? -2.213 7.750 9.939 1.00 82.19 126 LEU A CA 1
ATOM 1039 C C . LEU A 1 126 ? -3.064 7.150 11.050 1.00 82.19 126 LEU A C 1
ATOM 1041 O O . LEU A 1 126 ? -3.494 7.849 11.961 1.00 82.19 126 LEU A O 1
ATOM 1045 N N . VAL A 1 127 ? -3.269 5.838 10.984 1.00 86.94 127 VAL A N 1
ATOM 1046 C CA . VAL A 1 127 ? -3.965 5.050 12.004 1.00 86.94 127 VAL A CA 1
ATOM 1047 C C . VAL A 1 127 ? -3.010 4.006 12.527 1.00 86.94 127 VAL A C 1
ATOM 1049 O O . VAL A 1 127 ? -2.304 3.366 11.748 1.00 86.94 127 VAL A O 1
ATOM 1052 N N . CYS A 1 128 ? -3.000 3.817 13.839 1.00 91.12 128 CYS A N 1
ATOM 1053 C CA . CYS A 1 128 ? -2.192 2.806 14.494 1.00 91.12 128 CYS A CA 1
ATOM 1054 C C . CYS A 1 128 ? -3.042 1.853 15.322 1.00 91.12 128 CYS A C 1
ATOM 1056 O O . CYS A 1 128 ? -4.088 2.220 15.856 1.00 91.12 128 CYS A O 1
ATOM 1058 N N . ALA A 1 129 ? -2.553 0.622 15.413 1.00 93.00 129 ALA A N 1
ATOM 1059 C CA . ALA A 1 129 ? -2.972 -0.357 16.393 1.00 93.00 129 ALA A CA 1
ATOM 1060 C C . ALA A 1 129 ? -1.962 -0.309 17.539 1.00 93.00 129 ALA A C 1
ATOM 1062 O O . ALA A 1 129 ? -0.752 -0.368 17.292 1.00 93.00 129 ALA A O 1
ATOM 1063 N N . ALA A 1 130 ? -2.446 -0.208 18.770 1.00 92.75 130 ALA A N 1
ATOM 1064 C CA . ALA A 1 130 ? -1.608 -0.167 19.955 1.00 92.75 130 ALA A CA 1
ATOM 1065 C C . ALA A 1 130 ? -2.011 -1.261 20.943 1.00 92.75 130 ALA A C 1
ATOM 1067 O O . ALA A 1 130 ? -3.192 -1.523 21.145 1.00 92.75 130 ALA A O 1
ATOM 1068 N N . LEU A 1 131 ? -1.026 -1.886 21.583 1.00 91.75 131 LEU A N 1
ATOM 1069 C CA . LEU A 1 131 ? -1.230 -2.832 22.675 1.00 91.75 131 LEU A CA 1
ATOM 1070 C C . LEU A 1 131 ? -0.474 -2.325 23.894 1.00 91.75 131 LEU A C 1
ATOM 1072 O O . LEU A 1 131 ? 0.750 -2.208 23.862 1.00 91.75 131 LEU A O 1
ATOM 1076 N N . ARG A 1 132 ? -1.209 -2.017 24.970 1.00 87.94 132 ARG A N 1
ATOM 1077 C CA . ARG A 1 132 ? -0.646 -1.423 26.200 1.00 87.94 132 ARG A CA 1
ATOM 1078 C C . ARG A 1 132 ? 0.188 -0.162 25.912 1.00 87.94 132 ARG A C 1
ATOM 1080 O O . ARG A 1 132 ? 1.271 0.009 26.457 1.00 87.94 132 ARG A O 1
ATOM 1087 N N . GLY A 1 133 ? -0.295 0.683 25.001 1.00 85.19 133 GLY A N 1
ATOM 1088 C CA . GLY A 1 133 ? 0.371 1.925 24.591 1.00 85.19 133 GLY A CA 1
ATOM 1089 C C . GLY A 1 133 ? 1.484 1.762 23.548 1.00 85.19 133 GLY A C 1
ATOM 1090 O O . GLY A 1 133 ? 1.823 2.739 22.890 1.00 85.19 133 GLY A O 1
ATOM 1091 N N . LYS A 1 134 ? 1.999 0.548 23.315 1.00 91.56 134 LYS A N 1
ATOM 1092 C CA . LYS A 1 134 ? 3.014 0.291 22.284 1.00 91.56 134 LYS A CA 1
ATOM 1093 C C . LYS A 1 134 ? 2.366 0.160 20.907 1.00 91.56 134 LYS A C 1
ATOM 1095 O O . LYS A 1 134 ? 1.436 -0.630 20.747 1.00 91.56 134 LYS A O 1
ATOM 1100 N N . ILE A 1 135 ? 2.894 0.862 19.904 1.00 93.25 135 ILE A N 1
ATOM 1101 C CA . ILE A 1 135 ? 2.472 0.710 18.504 1.00 93.25 135 ILE A CA 1
ATOM 1102 C C . ILE A 1 135 ? 2.911 -0.661 17.980 1.00 93.25 135 ILE A C 1
ATOM 1104 O O . ILE A 1 135 ? 4.086 -1.020 18.033 1.00 93.25 135 ILE A O 1
ATOM 1108 N N . ILE A 1 136 ? 1.944 -1.415 17.464 1.00 94.38 136 ILE A N 1
ATOM 1109 C CA . ILE A 1 136 ? 2.124 -2.780 16.945 1.00 94.38 136 ILE A CA 1
ATOM 1110 C C . ILE A 1 136 ? 1.631 -2.940 15.504 1.00 94.38 136 ILE A C 1
ATOM 1112 O O . ILE A 1 136 ? 1.720 -4.017 14.912 1.00 94.38 136 ILE A O 1
ATOM 1116 N N . GLY A 1 137 ? 1.082 -1.879 14.927 1.00 93.81 137 GLY A N 1
ATOM 1117 C CA . GLY A 1 137 ? 0.676 -1.854 13.538 1.00 93.81 137 GLY A CA 1
ATOM 1118 C C . GLY A 1 137 ? 0.223 -0.473 13.107 1.00 93.81 137 GLY A C 1
ATOM 1119 O O . GLY A 1 137 ? -0.125 0.364 13.937 1.00 93.81 137 GLY A O 1
ATOM 1120 N N . CYS A 1 138 ? 0.202 -0.243 11.802 1.00 91.62 138 CYS A N 1
ATOM 1121 C CA . CYS A 1 138 ? -0.247 1.009 11.222 1.00 91.62 138 CYS A CA 1
ATOM 1122 C C . CYS A 1 138 ? -0.896 0.815 9.857 1.00 91.62 138 CYS A C 1
ATOM 1124 O O . CYS A 1 138 ? -0.645 -0.169 9.160 1.00 91.62 138 CYS A O 1
ATOM 1126 N N . CYS A 1 139 ? -1.671 1.804 9.438 1.00 87.56 139 CYS A N 1
ATOM 1127 C CA . CYS A 1 139 ? -1.980 2.047 8.041 1.00 87.56 139 CYS A CA 1
ATOM 1128 C C . CYS A 1 139 ? -2.053 3.551 7.779 1.00 87.56 139 CYS A C 1
ATOM 1130 O O . CYS A 1 139 ? -2.219 4.362 8.694 1.00 87.56 139 CYS A O 1
ATOM 1132 N N . ARG A 1 140 ? -1.914 3.913 6.508 1.00 82.94 140 ARG A N 1
ATOM 1133 C CA . ARG A 1 140 ? -2.126 5.269 6.027 1.00 82.94 140 ARG A CA 1
ATOM 1134 C C . ARG A 1 140 ? -3.451 5.341 5.291 1.00 82.94 140 ARG A C 1
ATOM 1136 O O . ARG A 1 140 ? -3.770 4.434 4.522 1.00 82.94 140 ARG A O 1
ATOM 1143 N N . TYR A 1 141 ? -4.171 6.434 5.478 1.00 79.31 141 TYR A N 1
ATOM 1144 C CA . TYR A 1 141 ? -5.212 6.866 4.573 1.00 79.31 141 TYR A CA 1
ATOM 1145 C C . TYR A 1 141 ? -4.904 8.247 3.999 1.00 79.31 141 TYR A C 1
ATOM 1147 O O . TYR A 1 141 ? -4.309 9.093 4.653 1.00 79.31 141 TYR A O 1
ATOM 1155 N N . ASP A 1 142 ? -5.338 8.478 2.772 1.00 75.38 142 ASP A N 1
ATOM 1156 C CA . ASP A 1 142 ? -5.320 9.776 2.117 1.00 75.38 142 ASP A CA 1
ATOM 1157 C C . ASP A 1 142 ? -6.728 10.070 1.595 1.00 75.38 142 ASP A C 1
ATOM 1159 O O . ASP A 1 142 ? -7.451 9.159 1.184 1.00 75.38 142 ASP A O 1
ATOM 1163 N N . THR A 1 143 ? -7.126 11.338 1.586 1.00 71.19 143 THR A N 1
ATOM 1164 C CA . THR A 1 143 ? -8.316 11.784 0.852 1.00 71.19 143 THR A CA 1
ATOM 1165 C C . THR A 1 143 ? -7.873 12.377 -0.481 1.00 71.19 143 THR A C 1
ATOM 1167 O O . THR A 1 143 ? -6.791 12.956 -0.576 1.00 71.19 143 THR A O 1
ATOM 1170 N N . ILE A 1 144 ? -8.703 12.280 -1.522 1.00 63.00 144 ILE A N 1
ATOM 1171 C CA . ILE A 1 144 ? -8.392 12.931 -2.809 1.00 63.00 144 ILE A CA 1
ATOM 1172 C C . ILE A 1 144 ? -8.335 14.463 -2.668 1.00 63.00 144 ILE A C 1
ATOM 1174 O O . ILE A 1 144 ? -7.585 15.125 -3.379 1.00 63.00 144 ILE A O 1
ATOM 1178 N N . SER A 1 145 ? -9.077 15.030 -1.713 1.00 54.88 145 SER A N 1
ATOM 1179 C CA . SER A 1 145 ? -9.049 16.460 -1.388 1.00 54.88 145 SER A CA 1
ATOM 1180 C C . SER A 1 145 ? -7.766 16.912 -0.679 1.00 54.88 145 SER A C 1
ATOM 1182 O O . SER A 1 145 ? -7.410 18.089 -0.759 1.00 54.88 145 SER A O 1
ATOM 1184 N N . ASN A 1 146 ? -7.052 16.005 -0.006 1.00 52.69 146 ASN A N 1
ATOM 1185 C CA . ASN A 1 146 ? -5.810 16.314 0.685 1.00 52.69 146 ASN A CA 1
ATOM 1186 C C . ASN A 1 146 ? -4.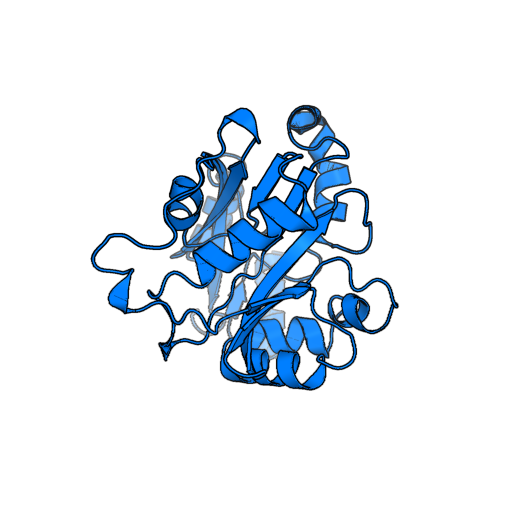633 16.176 -0.295 1.00 52.69 146 ASN A C 1
ATOM 1188 O O . ASN A 1 146 ? -4.018 15.119 -0.448 1.00 52.69 146 ASN A O 1
ATOM 1192 N N . ARG A 1 147 ? -4.321 17.288 -0.972 1.00 48.03 147 ARG A N 1
ATOM 1193 C CA . ARG A 1 147 ? -3.270 17.442 -2.002 1.00 48.03 147 ARG A CA 1
ATOM 1194 C C . ARG A 1 147 ? -1.837 17.145 -1.525 1.00 48.03 147 ARG A C 1
ATOM 1196 O O . ARG A 1 147 ? -0.891 17.337 -2.281 1.00 48.03 147 ARG A O 1
ATOM 1203 N N . LEU A 1 148 ? -1.653 16.692 -0.286 1.00 46.44 148 LEU A N 1
ATOM 1204 C CA . LEU A 1 148 ? -0.356 16.352 0.301 1.00 46.44 148 LEU A CA 1
ATOM 1205 C C . LEU A 1 148 ? 0.054 14.886 0.042 1.00 46.44 148 LEU A C 1
ATOM 1207 O O . LEU A 1 148 ? 1.235 14.547 0.139 1.00 46.44 148 LEU A O 1
ATOM 1211 N N . GLY A 1 149 ? -0.883 14.007 -0.336 1.00 50.53 149 GLY A N 1
ATOM 1212 C CA . GLY A 1 149 ? -0.592 12.617 -0.699 1.00 50.53 149 GLY A CA 1
ATOM 1213 C C . GLY A 1 149 ? -0.179 12.465 -2.168 1.00 50.53 149 GLY A C 1
ATOM 1214 O O . GLY A 1 149 ? -0.978 12.704 -3.070 1.00 50.53 149 GLY A O 1
ATOM 1215 N N . GLN A 1 150 ? 1.042 11.993 -2.451 1.00 50.69 150 GLN A N 1
ATOM 1216 C CA . GLN A 1 150 ? 1.515 11.779 -3.837 1.00 50.69 150 GLN A CA 1
ATOM 1217 C C . GLN A 1 150 ? 0.622 10.816 -4.647 1.00 50.69 150 GLN A C 1
ATOM 1219 O O . GLN A 1 150 ? 0.477 10.986 -5.855 1.00 50.69 150 GLN A O 1
ATOM 1224 N N . ALA A 1 151 ? -0.020 9.842 -3.989 1.00 51.03 151 ALA A N 1
ATOM 1225 C CA . ALA A 1 151 ? -0.990 8.944 -4.620 1.00 51.03 151 ALA A CA 1
ATOM 1226 C C . ALA A 1 151 ? -2.306 9.655 -5.006 1.00 51.03 151 ALA A C 1
ATOM 1228 O O . ALA A 1 151 ? -2.918 9.302 -6.014 1.00 51.03 151 ALA A O 1
ATOM 1229 N N . ALA A 1 152 ? -2.720 10.676 -4.246 1.00 48.72 152 ALA A N 1
ATOM 1230 C CA . ALA A 1 152 ? -3.891 11.503 -4.541 1.00 48.72 152 ALA A CA 1
ATOM 1231 C C . ALA A 1 152 ? -3.620 12.469 -5.712 1.00 48.72 152 ALA A C 1
ATOM 1233 O O . ALA A 1 152 ? -4.420 12.531 -6.646 1.00 48.72 152 ALA A O 1
ATOM 1234 N N . LEU A 1 153 ? -2.448 13.123 -5.723 1.00 47.16 153 LEU A N 1
ATOM 1235 C CA . LEU A 1 153 ? -2.000 14.012 -6.810 1.00 47.16 153 LEU A CA 1
ATOM 1236 C C . LEU A 1 153 ? -1.867 13.285 -8.156 1.00 47.16 153 LEU A C 1
ATOM 1238 O O . LEU A 1 153 ? -2.246 13.817 -9.199 1.00 47.16 153 LEU A O 1
ATOM 1242 N N . TYR A 1 154 ? -1.358 12.049 -8.145 1.00 51.97 154 TYR A N 1
ATOM 1243 C CA . TYR A 1 154 ? -1.289 11.224 -9.350 1.00 51.97 154 TYR A CA 1
ATOM 1244 C C . TYR A 1 154 ? -2.681 10.970 -9.941 1.00 51.97 154 TYR A C 1
ATOM 1246 O O . TYR A 1 154 ? -2.909 11.144 -11.143 1.00 51.97 154 TYR A O 1
ATOM 1254 N N . ARG A 1 155 ? -3.632 10.590 -9.085 1.00 52.19 155 ARG A N 1
ATOM 1255 C CA . ARG A 1 155 ? -4.978 10.244 -9.521 1.00 52.19 155 ARG A CA 1
ATOM 1256 C C . ARG A 1 155 ? -5.709 11.459 -10.094 1.00 52.19 155 ARG A C 1
ATOM 1258 O O . ARG A 1 155 ? -6.272 11.327 -11.172 1.00 52.19 155 ARG A O 1
ATOM 1265 N N . GLU A 1 156 ? -5.625 12.648 -9.499 1.00 46.53 156 GLU A N 1
ATOM 1266 C CA . GLU A 1 156 ? -6.299 13.856 -10.024 1.00 46.53 156 GLU A CA 1
ATOM 1267 C C . GLU A 1 156 ? -6.035 14.088 -11.536 1.00 46.53 156 GLU A C 1
ATOM 1269 O O . GLU A 1 156 ? -6.949 14.441 -12.284 1.00 46.53 156 GLU A O 1
ATOM 1274 N N . SER A 1 157 ? -4.826 13.765 -12.023 1.00 44.56 157 SER A N 1
ATOM 1275 C CA . SER A 1 157 ? -4.433 13.899 -13.438 1.00 44.56 157 SER A CA 1
ATOM 1276 C C . SER A 1 157 ? -4.912 12.772 -14.380 1.00 44.56 157 SER A C 1
ATOM 1278 O O . SER A 1 157 ? -5.185 13.028 -15.554 1.00 44.56 157 SER A O 1
ATOM 1280 N N . LYS A 1 158 ? -5.048 11.529 -13.890 1.00 47.97 158 LYS A N 1
ATOM 1281 C CA . LYS A 1 158 ? -5.455 10.331 -14.667 1.00 47.97 158 LYS A CA 1
ATOM 1282 C C . LYS A 1 158 ? -6.942 9.986 -14.532 1.00 47.97 158 LYS A C 1
ATOM 1284 O O . LYS A 1 158 ? -7.485 9.245 -15.345 1.00 47.97 158 LYS A O 1
ATOM 1289 N N . LEU A 1 159 ? -7.626 10.540 -13.536 1.00 46.25 159 LEU A N 1
ATOM 1290 C CA . LEU A 1 159 ? -9.018 10.228 -13.219 1.00 46.25 159 LEU A CA 1
ATOM 1291 C C . LEU A 1 159 ? -10.043 10.802 -14.198 1.00 46.25 159 LEU A C 1
ATOM 1293 O O . LEU A 1 159 ? -11.226 10.604 -13.964 1.00 46.25 159 LEU A O 1
ATOM 1297 N N . LYS A 1 160 ? -9.669 11.459 -15.305 1.00 45.19 160 LYS A N 1
ATOM 1298 C CA . LYS A 1 160 ? -10.671 11.855 -16.316 1.00 45.19 160 LYS A CA 1
ATOM 1299 C C . LYS A 1 160 ? -11.462 10.648 -16.852 1.00 45.19 160 LYS A C 1
ATOM 1301 O O . LYS A 1 160 ? -12.665 10.787 -17.036 1.00 45.19 160 LYS A O 1
ATOM 1306 N N . GLU A 1 161 ? -10.832 9.478 -16.990 1.00 41.62 161 GLU A N 1
ATOM 1307 C CA . GLU A 1 161 ? -11.491 8.226 -17.416 1.00 41.62 161 GLU A CA 1
ATOM 1308 C C . GLU A 1 161 ? -12.105 7.424 -16.251 1.00 41.62 161 GLU A C 1
ATOM 1310 O O . GLU A 1 161 ? -13.100 6.731 -16.426 1.00 41.62 161 GLU A O 1
ATOM 1315 N N . PHE A 1 162 ? -11.585 7.578 -15.028 1.00 45.62 162 PHE A N 1
ATOM 1316 C CA . PHE A 1 162 ? -12.073 6.897 -13.815 1.00 45.62 162 PHE A CA 1
ATOM 1317 C C . PHE A 1 162 ? -12.905 7.813 -12.894 1.00 45.62 162 PHE A C 1
ATOM 1319 O O . PHE A 1 162 ? -13.126 7.500 -11.721 1.00 45.62 162 PHE A O 1
ATOM 1326 N N . ARG A 1 163 ? -13.402 8.941 -13.420 1.00 42.47 163 ARG A N 1
ATOM 1327 C CA . ARG A 1 163 ? -14.265 9.928 -12.738 1.00 42.47 163 ARG A CA 1
ATOM 1328 C C . ARG A 1 163 ? -15.447 9.316 -11.969 1.00 42.47 163 ARG A C 1
ATOM 1330 O O . ARG A 1 163 ? -15.758 9.840 -10.901 1.00 42.47 163 ARG A O 1
ATOM 1337 N N . PRO A 1 164 ? -16.076 8.204 -12.408 1.00 46.47 164 PRO A N 1
ATOM 1338 C CA . PRO A 1 164 ? -17.132 7.564 -11.623 1.00 46.47 164 PRO A CA 1
ATOM 1339 C C . PRO A 1 164 ? -16.642 6.944 -10.304 1.00 46.47 164 PRO A C 1
ATOM 1341 O O . PRO A 1 164 ? -17.445 6.726 -9.404 1.00 46.47 164 PRO A O 1
ATOM 1344 N N . ILE A 1 165 ? -15.348 6.636 -10.172 1.00 50.38 165 ILE A N 1
ATOM 1345 C CA . ILE A 1 165 ? -14.743 5.857 -9.073 1.00 50.38 165 ILE A CA 1
ATOM 1346 C C . ILE A 1 165 ? -13.993 6.764 -8.091 1.00 50.38 165 ILE A C 1
ATOM 1348 O O . ILE A 1 165 ? -13.944 6.477 -6.897 1.00 50.38 165 ILE A O 1
ATOM 1352 N N . ALA A 1 166 ? -13.468 7.885 -8.572 1.00 49.91 166 ALA A N 1
ATOM 1353 C CA . ALA A 1 166 ? -12.718 8.838 -7.771 1.00 49.91 166 ALA A CA 1
ATOM 1354 C C . ALA A 1 166 ? -13.394 10.208 -7.752 1.00 49.91 166 ALA A C 1
ATOM 1356 O O . ALA A 1 166 ? -12.884 11.216 -8.241 1.00 49.91 166 ALA A O 1
ATOM 1357 N N . SER A 1 167 ? -14.596 10.195 -7.197 1.00 55.59 167 SER A N 1
ATOM 1358 C CA . SER A 1 167 ? -15.283 11.384 -6.723 1.00 55.59 167 SER A CA 1
ATOM 1359 C C . SER A 1 167 ? -14.548 11.963 -5.502 1.00 55.59 167 SER A C 1
ATOM 1361 O O . SER A 1 167 ? -13.681 11.318 -4.911 1.00 55.59 167 SER A O 1
ATOM 1363 N N . SER A 1 168 ? -14.875 13.199 -5.121 1.00 59.66 168 SER A N 1
ATOM 1364 C CA . SER A 1 168 ? -14.290 13.905 -3.966 1.00 59.66 168 SER A CA 1
ATOM 1365 C C . SER A 1 168 ? -14.428 13.166 -2.625 1.00 59.66 168 SER A C 1
ATOM 1367 O O . SER A 1 168 ? -13.762 13.530 -1.660 1.00 59.66 168 SER A O 1
ATOM 1369 N N . ASP A 1 169 ? -15.263 12.128 -2.568 1.00 68.38 169 ASP A N 1
ATOM 1370 C CA . ASP A 1 169 ? -15.515 11.252 -1.423 1.00 68.38 169 ASP A CA 1
ATOM 1371 C C . ASP A 1 169 ? -14.676 9.958 -1.434 1.00 68.38 169 ASP A C 1
ATOM 1373 O O . ASP A 1 169 ? -14.945 9.051 -0.645 1.00 68.38 169 ASP A O 1
ATOM 1377 N N . ALA A 1 170 ? -13.701 9.821 -2.339 1.00 72.25 170 ALA A N 1
ATOM 1378 C CA . ALA A 1 170 ? -12.835 8.653 -2.369 1.00 72.25 170 ALA A CA 1
ATOM 1379 C C . ALA A 1 170 ? -11.617 8.794 -1.437 1.00 72.25 170 ALA A C 1
ATOM 1381 O O . ALA A 1 170 ? -10.977 9.845 -1.332 1.00 72.25 170 ALA A O 1
ATOM 1382 N N . PHE A 1 171 ? -11.280 7.678 -0.800 1.00 78.69 171 PHE A N 1
ATOM 1383 C CA . PHE A 1 171 ? -10.180 7.506 0.134 1.00 78.69 171 PHE A CA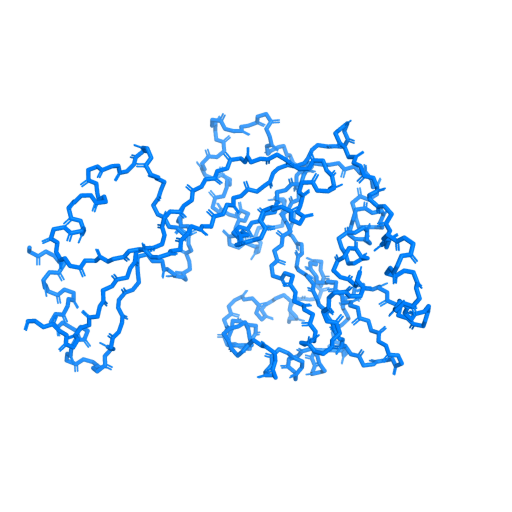 1
ATOM 1384 C C . PHE A 1 171 ? -9.175 6.505 -0.425 1.00 78.69 171 PHE A C 1
ATOM 1386 O O . PHE A 1 171 ? -9.542 5.522 -1.069 1.00 78.69 171 PHE A O 1
ATOM 1393 N N . ILE A 1 172 ? -7.897 6.727 -0.158 1.00 79.38 172 ILE A N 1
ATOM 1394 C CA . ILE A 1 172 ? -6.826 5.799 -0.506 1.00 79.38 172 ILE A CA 1
ATOM 1395 C C . ILE A 1 172 ? -6.297 5.219 0.792 1.00 79.38 172 ILE A C 1
ATOM 1397 O O . ILE A 1 172 ? -5.925 5.979 1.670 1.00 79.38 172 ILE A O 1
ATOM 1401 N N . VAL A 1 173 ? -6.237 3.898 0.920 1.00 83.06 173 VAL A N 1
ATOM 1402 C CA . VAL A 1 173 ? -5.612 3.216 2.057 1.00 83.06 173 VAL A CA 1
ATOM 1403 C C . VAL A 1 173 ? -4.337 2.533 1.577 1.00 83.06 173 VAL A C 1
ATOM 1405 O O . VAL A 1 173 ? -4.335 1.830 0.567 1.00 83.06 173 VAL A O 1
ATOM 1408 N N . SER A 1 174 ? -3.234 2.738 2.289 1.00 81.19 174 SER A N 1
ATOM 1409 C CA . SER A 1 174 ? -1.926 2.191 1.930 1.00 81.19 174 SER A CA 1
ATOM 1410 C C . SER A 1 174 ? -1.085 1.875 3.167 1.00 81.19 174 SER A C 1
ATOM 1412 O O . SER A 1 174 ? -1.450 2.200 4.295 1.00 81.19 174 SER A O 1
ATOM 1414 N N . GLY A 1 175 ? 0.049 1.200 2.967 1.00 80.38 175 GLY A N 1
ATOM 1415 C CA . GLY A 1 175 ? 1.053 1.038 4.022 1.00 80.38 175 GLY A CA 1
ATOM 1416 C C . GLY A 1 175 ? 0.582 0.268 5.257 1.00 80.38 175 GLY A C 1
ATOM 1417 O O . GLY A 1 175 ? 1.057 0.554 6.351 1.00 80.38 175 GLY A O 1
ATOM 1418 N N . VAL A 1 176 ? -0.338 -0.691 5.100 1.00 88.12 176 VAL A N 1
ATOM 1419 C CA . VAL A 1 176 ? -0.747 -1.578 6.200 1.00 88.12 176 VAL A CA 1
ATOM 1420 C C . VAL A 1 176 ? 0.463 -2.401 6.653 1.00 88.12 176 VAL A C 1
ATOM 1422 O O . VAL A 1 176 ? 1.067 -3.106 5.838 1.00 88.12 176 VAL A O 1
ATOM 1425 N N . ARG A 1 177 ? 0.834 -2.299 7.931 1.00 90.50 177 ARG A N 1
ATOM 1426 C CA . ARG A 1 177 ? 1.958 -3.013 8.561 1.00 90.50 177 ARG A CA 1
ATOM 1427 C C . ARG A 1 177 ? 1.571 -3.472 9.954 1.00 90.50 177 ARG A C 1
ATOM 1429 O O . ARG A 1 177 ? 0.935 -2.715 10.673 1.00 90.50 177 ARG A O 1
ATOM 1436 N N . ILE A 1 178 ? 1.969 -4.684 10.325 1.00 92.00 178 ILE A N 1
ATOM 1437 C CA . ILE A 1 178 ? 1.734 -5.291 11.641 1.00 92.00 178 ILE A CA 1
ATOM 1438 C C . ILE A 1 178 ? 3.047 -5.926 12.100 1.00 92.00 178 ILE A C 1
ATOM 1440 O O . ILE A 1 178 ? 3.716 -6.549 11.271 1.00 92.00 178 ILE A O 1
ATOM 1444 N N . GLU A 1 179 ? 3.368 -5.804 13.391 1.00 92.81 179 GLU A N 1
ATOM 1445 C CA . GLU A 1 179 ? 4.523 -6.462 14.017 1.00 92.81 179 GLU A CA 1
ATOM 1446 C C . GLU A 1 179 ? 4.524 -7.961 13.668 1.00 92.81 179 GLU A C 1
ATOM 1448 O O . GLU A 1 179 ? 3.500 -8.637 13.813 1.00 92.81 179 GLU A O 1
ATOM 1453 N N . GLY A 1 180 ? 5.648 -8.480 13.164 1.00 88.56 180 GLY A N 1
ATOM 1454 C CA . GLY A 1 180 ? 5.717 -9.807 12.538 1.00 88.56 180 GLY A CA 1
ATOM 1455 C C . GLY A 1 180 ? 5.147 -10.949 13.391 1.00 88.56 180 GLY A C 1
ATOM 1456 O O . GLY A 1 180 ? 4.368 -11.767 12.904 1.00 88.56 180 GLY A O 1
ATOM 1457 N N . ASN A 1 181 ? 5.446 -10.964 14.691 1.00 89.00 181 ASN A N 1
ATOM 1458 C CA . ASN A 1 181 ? 4.970 -11.972 15.653 1.00 89.00 181 ASN A CA 1
ATOM 1459 C C . ASN A 1 181 ? 3.474 -11.850 16.028 1.00 89.00 181 ASN A C 1
ATOM 1461 O O . ASN A 1 181 ? 2.927 -12.714 16.728 1.00 89.00 181 ASN A O 1
ATOM 1465 N N . LEU A 1 182 ? 2.809 -10.781 15.585 1.00 88.31 182 LEU A N 1
ATOM 1466 C CA . LEU A 1 182 ? 1.387 -10.511 15.797 1.00 88.31 182 LEU A CA 1
ATOM 1467 C C . LEU A 1 182 ? 0.558 -10.649 14.508 1.00 88.31 182 LEU A C 1
ATOM 1469 O O . LEU A 1 182 ? -0.667 -10.492 14.537 1.00 88.31 182 LEU A O 1
ATOM 1473 N N . GLN A 1 183 ? 1.193 -10.982 13.381 1.00 88.44 183 GLN A N 1
ATOM 1474 C CA . GLN A 1 183 ? 0.491 -11.298 12.138 1.00 88.44 183 GLN A CA 1
ATOM 1475 C C . GLN A 1 183 ? -0.396 -12.546 12.298 1.00 88.44 183 GLN A C 1
ATOM 1477 O O . GLN A 1 183 ? -0.181 -13.389 13.165 1.00 88.44 183 GLN A O 1
ATOM 1482 N N . GLY A 1 184 ? -1.461 -12.634 11.493 1.00 82.94 184 GLY A N 1
ATOM 1483 C CA . GLY A 1 184 ? -2.451 -13.719 11.579 1.00 82.94 184 GLY A CA 1
ATOM 1484 C C . GLY A 1 184 ? -3.477 -13.582 12.713 1.00 82.94 184 GLY A C 1
ATOM 1485 O O . GLY A 1 184 ? -4.412 -14.370 12.782 1.00 82.94 184 GLY A O 1
ATOM 1486 N N . ARG A 1 185 ? -3.372 -12.554 13.565 1.00 84.69 185 ARG A N 1
ATOM 1487 C CA . ARG A 1 185 ? -4.289 -12.334 14.699 1.00 84.69 185 ARG A CA 1
ATOM 1488 C C . ARG A 1 185 ? -5.453 -11.394 14.396 1.00 84.69 185 ARG A C 1
ATOM 1490 O O . ARG A 1 185 ? -6.051 -10.879 15.318 1.00 84.69 185 ARG A O 1
ATOM 1497 N N . GLY A 1 186 ? -5.739 -11.072 13.134 1.00 85.62 186 GLY A N 1
ATOM 1498 C CA . GLY A 1 186 ? -6.847 -10.170 12.767 1.00 85.62 186 GLY A CA 1
ATOM 1499 C C . GLY A 1 186 ? -6.616 -8.665 13.006 1.00 85.62 186 GLY A C 1
ATOM 1500 O O . GLY A 1 186 ? -7.487 -7.861 12.684 1.00 85.62 186 GLY A O 1
ATOM 1501 N N . ILE A 1 187 ? -5.438 -8.238 13.476 1.00 88.81 187 ILE A N 1
ATOM 1502 C CA . ILE A 1 187 ? -5.113 -6.814 13.734 1.00 88.81 187 ILE A CA 1
ATOM 1503 C C . ILE A 1 187 ? -5.222 -5.964 12.462 1.00 88.81 187 ILE A C 1
ATOM 1505 O O . ILE A 1 187 ? -5.796 -4.877 12.486 1.00 88.81 187 ILE A O 1
ATOM 1509 N N . GLY A 1 188 ? -4.732 -6.477 11.328 1.00 89.25 188 GLY A N 1
ATOM 1510 C CA . GLY A 1 188 ? -4.872 -5.803 10.034 1.00 89.25 188 GLY A CA 1
ATOM 1511 C C . GLY A 1 188 ? -6.337 -5.594 9.649 1.00 89.25 188 GLY A C 1
ATOM 1512 O O . GLY A 1 188 ? -6.690 -4.547 9.109 1.00 89.25 188 GLY A O 1
ATOM 1513 N N . THR A 1 189 ? -7.207 -6.555 9.982 1.00 87.69 189 THR A N 1
ATOM 1514 C CA . THR A 1 189 ? -8.652 -6.428 9.765 1.00 87.69 189 THR A CA 1
ATOM 1515 C C . THR A 1 189 ? -9.239 -5.308 10.614 1.00 87.69 189 THR A C 1
ATOM 1517 O O . THR A 1 189 ? -10.012 -4.495 10.108 1.00 87.69 189 THR A O 1
ATOM 1520 N N . GLY A 1 190 ? -8.828 -5.231 11.882 1.00 86.44 190 GLY A N 1
ATOM 1521 C CA . GLY A 1 190 ? -9.239 -4.170 12.794 1.00 86.44 190 GLY A CA 1
ATOM 1522 C C . GLY A 1 190 ? -8.799 -2.778 12.344 1.00 86.44 190 GLY A C 1
ATOM 1523 O O . GLY A 1 190 ? -9.632 -1.877 12.319 1.00 86.44 190 GLY A O 1
ATOM 1524 N N . LEU A 1 191 ? -7.555 -2.618 11.876 1.00 88.81 191 LEU A N 1
ATOM 1525 C CA . LEU A 1 191 ? -7.064 -1.352 11.312 1.00 88.81 191 LEU A CA 1
ATOM 1526 C C . LEU A 1 191 ? -7.926 -0.877 10.141 1.00 88.81 191 LEU A C 1
ATOM 1528 O O . LEU A 1 191 ? -8.366 0.270 10.113 1.00 88.81 191 LEU A O 1
ATOM 1532 N N . VAL A 1 192 ? -8.191 -1.765 9.179 1.00 87.38 192 VAL A N 1
ATOM 1533 C CA . VAL A 1 192 ? -8.999 -1.424 8.003 1.00 87.38 192 VAL A CA 1
ATOM 1534 C C . VAL A 1 192 ? -10.428 -1.067 8.415 1.00 87.38 192 VAL A C 1
ATOM 1536 O O . VAL A 1 192 ? -10.935 -0.031 7.989 1.00 87.38 192 VAL A O 1
ATOM 1539 N N . ASN A 1 193 ? -11.061 -1.862 9.284 1.00 85.25 193 ASN A N 1
ATOM 1540 C CA . ASN A 1 193 ? -12.401 -1.565 9.798 1.00 85.25 193 ASN A CA 1
ATOM 1541 C C . ASN A 1 193 ? -12.459 -0.237 10.561 1.00 85.25 193 ASN A C 1
ATOM 1543 O O . ASN A 1 193 ? -13.426 0.501 10.386 1.00 85.25 193 ASN A O 1
ATOM 1547 N N . HIS A 1 194 ? -11.436 0.088 11.357 1.00 85.38 194 HIS A N 1
ATOM 1548 C CA . HIS A 1 194 ? -11.376 1.350 12.086 1.00 85.38 194 HIS A CA 1
ATOM 1549 C C . HIS A 1 194 ? -11.354 2.548 11.130 1.00 85.38 194 HIS A C 1
ATOM 1551 O O . HIS A 1 194 ? -12.134 3.482 11.309 1.00 85.38 194 HIS A O 1
ATOM 1557 N N . CYS A 1 195 ? -10.554 2.485 10.057 1.00 81.69 195 CYS A N 1
ATOM 1558 C CA . CYS A 1 195 ? -10.589 3.505 9.007 1.00 81.69 195 CYS A CA 1
ATOM 1559 C C . CYS A 1 195 ? -11.998 3.653 8.416 1.00 81.69 195 CYS A C 1
ATOM 1561 O O . CYS A 1 195 ? -12.519 4.759 8.311 1.00 81.69 195 CYS A O 1
ATOM 1563 N N . PHE A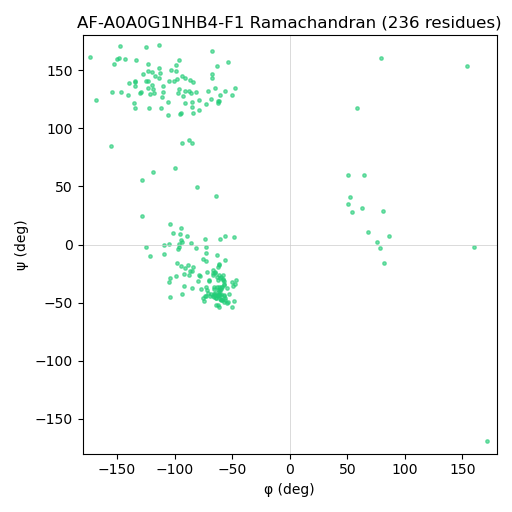 1 196 ? -12.654 2.542 8.077 1.00 79.44 196 PHE A N 1
ATOM 1564 C CA . PHE A 1 196 ? -14.009 2.589 7.529 1.00 79.44 196 PHE A CA 1
ATOM 1565 C C . PHE A 1 196 ? -15.037 3.205 8.471 1.00 79.44 196 PHE A C 1
ATOM 1567 O O . PHE A 1 196 ? -15.791 4.083 8.057 1.00 79.44 196 PHE A O 1
ATOM 1574 N N . ASP A 1 197 ? -15.126 2.694 9.694 1.00 79.31 197 ASP A N 1
ATOM 1575 C CA . ASP A 1 197 ? -16.226 3.020 10.595 1.00 79.31 197 ASP A CA 1
ATOM 1576 C C . ASP A 1 197 ? -16.052 4.399 11.230 1.00 79.31 197 ASP A C 1
ATOM 1578 O O . ASP A 1 197 ? -17.032 5.130 11.336 1.00 79.31 197 ASP A O 1
ATOM 1582 N N . PHE A 1 198 ? -14.822 4.778 11.583 1.00 75.06 198 PHE A N 1
ATOM 1583 C CA . PHE A 1 198 ? -14.570 5.997 12.355 1.00 75.06 198 PHE A CA 1
ATOM 1584 C C . PHE A 1 198 ? -14.005 7.147 11.529 1.00 75.06 198 PHE A C 1
ATOM 1586 O O . PHE A 1 198 ? -14.292 8.301 11.821 1.00 75.06 198 PHE A O 1
ATOM 1593 N N . ILE A 1 199 ? -13.210 6.860 10.497 1.00 72.88 199 ILE A N 1
ATOM 1594 C CA . ILE A 1 199 ? -12.546 7.920 9.721 1.00 72.88 199 ILE A CA 1
ATOM 1595 C C . ILE A 1 199 ? -13.387 8.300 8.513 1.00 72.88 199 ILE A C 1
ATOM 1597 O O . ILE A 1 199 ? -13.564 9.477 8.211 1.00 72.88 199 ILE A O 1
ATOM 1601 N N . PHE A 1 200 ? -13.948 7.302 7.838 1.00 75.06 200 PHE A N 1
ATOM 1602 C CA . PHE A 1 200 ? -14.772 7.517 6.654 1.00 75.06 200 PHE A CA 1
ATOM 1603 C C . PHE A 1 200 ? -16.270 7.554 6.979 1.00 75.06 200 PHE A C 1
ATOM 1605 O O . PHE A 1 200 ? -17.089 7.718 6.076 1.00 75.06 200 PHE A O 1
ATOM 1612 N N . ASN A 1 201 ? -16.650 7.410 8.257 1.00 74.62 201 ASN A N 1
ATOM 1613 C CA . ASN A 1 201 ? -18.041 7.363 8.730 1.00 74.62 201 ASN A CA 1
ATOM 1614 C C . ASN A 1 201 ? -18.912 6.358 7.952 1.00 74.62 201 ASN A C 1
ATOM 1616 O O . ASN A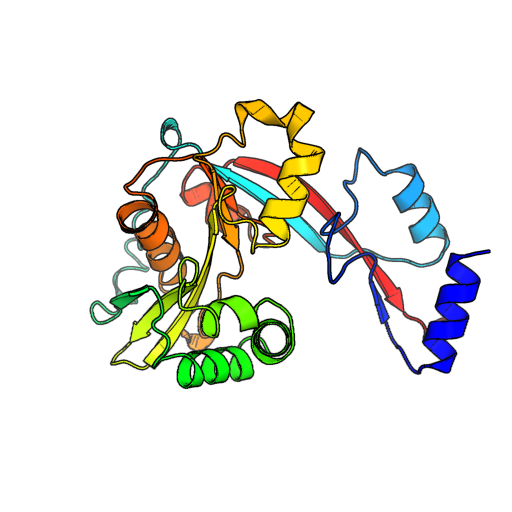 1 201 ? -20.085 6.609 7.671 1.00 74.62 201 ASN A O 1
ATOM 1620 N N . GLY A 1 202 ? -18.320 5.237 7.528 1.00 71.69 202 GLY A N 1
ATOM 1621 C CA . GLY A 1 202 ? -18.966 4.214 6.705 1.00 71.69 202 GLY A CA 1
ATOM 1622 C C . GLY A 1 202 ? -19.308 4.650 5.274 1.00 71.69 202 GLY A C 1
ATOM 1623 O O . GLY A 1 202 ? -20.025 3.928 4.581 1.00 71.69 202 GLY A O 1
ATOM 1624 N N . ARG A 1 203 ? -18.819 5.809 4.826 1.00 73.00 203 ARG A N 1
ATOM 1625 C CA . ARG A 1 203 ? -19.107 6.417 3.521 1.00 73.00 203 ARG A CA 1
ATOM 1626 C C . ARG A 1 203 ? -17.862 6.448 2.639 1.00 73.00 203 ARG A C 1
ATOM 1628 O O . ARG A 1 203 ? -16.752 6.170 3.079 1.00 73.00 203 ARG A O 1
ATOM 1635 N N . GLY A 1 204 ? -18.077 6.827 1.384 1.00 74.12 204 GLY A N 1
ATOM 1636 C CA . GLY A 1 204 ? -17.006 7.051 0.427 1.00 74.12 204 GLY A CA 1
ATOM 1637 C C . GLY A 1 204 ? -16.441 5.775 -0.179 1.00 74.12 204 GLY A C 1
ATOM 1638 O O . GLY A 1 204 ? -16.623 4.657 0.307 1.00 74.12 204 GLY A O 1
ATOM 1639 N N . LYS A 1 205 ? -15.785 5.949 -1.316 1.00 81.25 205 LYS A N 1
ATOM 1640 C CA . LYS A 1 205 ? -15.188 4.851 -2.074 1.00 81.25 205 LYS A CA 1
ATOM 1641 C C 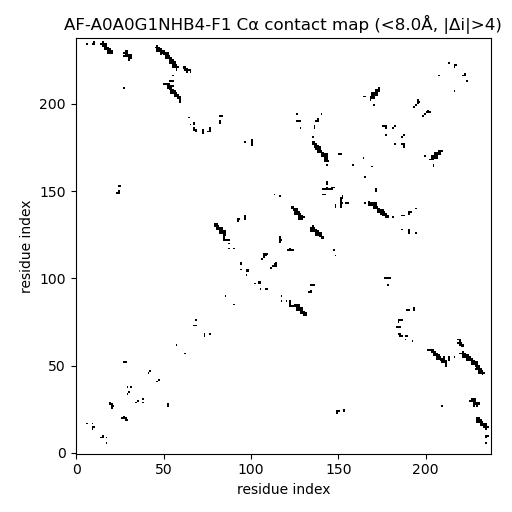. LYS A 1 205 ? -13.749 4.660 -1.622 1.00 81.25 205 LYS A C 1
ATOM 1643 O O . LYS A 1 205 ? -13.070 5.638 -1.349 1.00 81.25 205 LYS A O 1
ATOM 1648 N N . ILE A 1 206 ? -13.260 3.429 -1.554 1.00 83.56 206 ILE A N 1
ATOM 1649 C CA . ILE A 1 206 ? -11.912 3.153 -1.048 1.00 83.56 206 ILE A CA 1
ATOM 1650 C C . ILE A 1 206 ? -11.073 2.499 -2.112 1.00 83.56 206 ILE A C 1
ATOM 1652 O O . ILE A 1 206 ? -11.494 1.534 -2.743 1.00 83.56 206 ILE A O 1
ATOM 1656 N N . ILE A 1 207 ? -9.859 3.001 -2.264 1.00 83.25 207 ILE A N 1
ATOM 1657 C CA . ILE A 1 207 ? -8.825 2.383 -3.066 1.00 83.25 207 ILE A CA 1
ATOM 1658 C C . ILE A 1 207 ? -7.729 1.894 -2.124 1.00 83.25 207 ILE A C 1
ATOM 1660 O O . ILE A 1 207 ? -7.067 2.686 -1.463 1.00 83.25 207 ILE A O 1
ATOM 1664 N N . PHE A 1 208 ? -7.496 0.590 -2.095 1.00 85.56 208 PHE A N 1
ATOM 1665 C CA . PHE A 1 208 ? -6.304 0.020 -1.486 1.00 85.56 208 PHE A CA 1
ATOM 1666 C C . PHE A 1 208 ? -5.172 0.057 -2.508 1.00 85.56 208 PHE A C 1
ATOM 1668 O O . PHE A 1 208 ? -5.242 -0.598 -3.551 1.00 85.56 208 PHE A O 1
ATOM 1675 N N . TRP A 1 209 ? -4.157 0.866 -2.222 1.00 79.69 209 TRP A N 1
ATOM 1676 C CA . TRP A 1 209 ? -3.059 1.135 -3.141 1.00 79.69 209 TRP A CA 1
ATOM 1677 C C . TRP A 1 209 ? -1.938 0.102 -3.001 1.00 79.69 209 TRP A C 1
ATOM 1679 O O . TRP A 1 209 ? -1.469 -0.147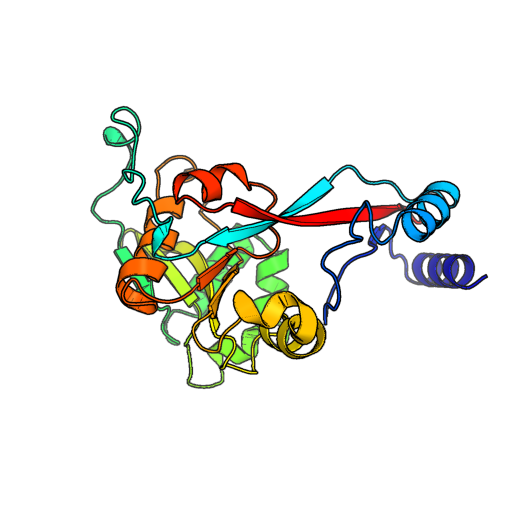 -1.890 1.00 79.69 209 TRP A O 1
ATOM 1689 N N . GLU A 1 210 ? -1.472 -0.425 -4.138 1.00 78.88 210 GLU A N 1
ATOM 1690 C CA . GLU A 1 210 ? -0.250 -1.237 -4.262 1.00 78.88 210 GLU A CA 1
ATOM 1691 C C . GLU A 1 210 ? -0.180 -2.399 -3.253 1.00 78.88 210 GLU A C 1
ATOM 1693 O O . GLU A 1 210 ? 0.730 -2.503 -2.426 1.00 78.88 210 GLU A O 1
ATOM 1698 N N . SER A 1 211 ? -1.168 -3.289 -3.318 1.00 83.12 211 SER A N 1
ATOM 1699 C CA . SER A 1 211 ? -1.237 -4.484 -2.485 1.00 83.12 211 SER A CA 1
ATOM 1700 C C . SER A 1 211 ? -0.573 -5.681 -3.159 1.00 83.12 211 SER A C 1
ATOM 1702 O O . SER A 1 211 ? -0.895 -6.024 -4.293 1.00 83.12 211 SER A O 1
ATOM 1704 N N . ASN A 1 212 ? 0.281 -6.382 -2.415 1.00 82.62 212 ASN A N 1
ATOM 1705 C CA . ASN A 1 212 ? 0.763 -7.717 -2.787 1.00 82.62 212 ASN A CA 1
ATOM 1706 C C . ASN A 1 212 ? -0.091 -8.838 -2.151 1.00 82.62 212 ASN A C 1
ATOM 1708 O O . ASN A 1 212 ? 0.215 -10.014 -2.309 1.00 82.62 212 ASN A O 1
ATOM 1712 N N . ILE A 1 213 ? -1.144 -8.479 -1.408 1.00 86.38 213 ILE A N 1
ATOM 1713 C CA . ILE A 1 213 ? -2.074 -9.395 -0.726 1.00 86.38 213 ILE A CA 1
ATOM 1714 C C . ILE A 1 213 ? -3.534 -9.054 -1.077 1.00 86.38 213 ILE A C 1
ATOM 1716 O O . ILE A 1 213 ? -4.344 -8.769 -0.191 1.00 86.38 213 ILE A O 1
ATOM 1720 N N . PRO A 1 214 ? -3.918 -9.008 -2.365 1.00 85.94 214 PRO A N 1
ATOM 1721 C CA . PRO A 1 214 ? -5.258 -8.581 -2.775 1.00 85.94 214 PRO A CA 1
ATOM 1722 C C . PRO A 1 214 ? -6.382 -9.412 -2.133 1.00 85.94 214 PRO A C 1
ATOM 1724 O O . PRO A 1 214 ? -7.433 -8.862 -1.803 1.00 85.94 214 PRO A O 1
ATOM 1727 N N . GLN A 1 215 ? -6.143 -10.699 -1.845 1.00 88.00 215 GLN A N 1
ATOM 1728 C CA . GLN A 1 215 ? -7.112 -11.598 -1.200 1.00 88.00 215 GLN A CA 1
ATOM 1729 C C . GLN A 1 215 ? -7.467 -11.176 0.235 1.00 88.00 215 GLN A C 1
ATOM 1731 O O . GLN A 1 215 ? -8.535 -11.514 0.739 1.00 88.00 215 GLN A O 1
ATOM 1736 N N . PHE A 1 216 ? -6.600 -10.416 0.909 1.00 89.00 216 PHE A N 1
ATOM 1737 C CA . PHE A 1 216 ? -6.942 -9.832 2.202 1.00 89.00 216 PHE A CA 1
ATOM 1738 C C . PHE A 1 216 ? -8.079 -8.810 2.049 1.00 89.00 216 PHE A C 1
ATOM 1740 O O . PHE A 1 216 ? -9.032 -8.815 2.827 1.00 89.00 216 PHE A O 1
ATOM 1747 N N . PHE A 1 217 ? -8.022 -7.984 1.002 1.00 89.75 217 PHE A N 1
ATOM 1748 C CA . PHE A 1 217 ? -9.002 -6.928 0.754 1.00 89.75 217 PHE A CA 1
ATOM 1749 C C . PHE A 1 217 ? -10.316 -7.451 0.158 1.00 89.75 217 PHE A C 1
ATOM 1751 O O . PHE A 1 217 ? -11.376 -6.881 0.426 1.00 89.75 217 PHE A O 1
ATOM 1758 N N . THR A 1 218 ? -10.302 -8.573 -0.569 1.00 90.12 218 THR A N 1
ATOM 1759 C CA . THR A 1 218 ? -11.542 -9.193 -1.077 1.00 90.12 218 THR A CA 1
ATOM 1760 C C . THR A 1 218 ? -12.490 -9.634 0.044 1.00 90.12 218 THR A C 1
ATOM 1762 O O . THR A 1 218 ? -13.708 -9.617 -0.146 1.00 90.12 218 THR A O 1
ATOM 1765 N N . ARG A 1 219 ? -11.975 -9.931 1.249 1.00 87.62 219 ARG A N 1
ATOM 1766 C CA . ARG A 1 219 ? -12.790 -10.212 2.450 1.00 87.62 219 ARG A CA 1
ATOM 1767 C C . ARG A 1 219 ? -13.702 -9.046 2.844 1.00 87.62 219 ARG A C 1
ATOM 1769 O O . ARG A 1 219 ? -14.767 -9.279 3.405 1.00 87.62 219 ARG A O 1
ATOM 1776 N N . PHE A 1 220 ? -13.315 -7.815 2.513 1.00 86.50 220 PHE A N 1
ATOM 1777 C CA . PHE A 1 220 ? -14.112 -6.602 2.727 1.00 86.50 220 PHE A CA 1
ATOM 1778 C C . PHE A 1 220 ? -15.087 -6.321 1.578 1.00 86.50 220 PHE A C 1
ATOM 1780 O O . PHE A 1 220 ? -15.805 -5.328 1.614 1.00 86.50 220 PHE A O 1
ATOM 1787 N N . GLY A 1 221 ? -15.121 -7.187 0.559 1.00 88.75 221 GLY A N 1
ATOM 1788 C CA . GLY A 1 221 ? -15.878 -6.986 -0.675 1.00 88.75 221 GLY A CA 1
ATOM 1789 C C . GLY A 1 221 ? -15.126 -6.193 -1.744 1.00 88.75 221 GLY A C 1
ATOM 1790 O O . GLY A 1 221 ? -15.723 -5.854 -2.767 1.00 88.75 221 GLY A O 1
ATOM 1791 N N . ALA A 1 222 ? -13.837 -5.890 -1.529 1.00 89.31 222 ALA A N 1
ATOM 1792 C CA . ALA A 1 222 ? -13.054 -5.128 -2.493 1.00 89.31 222 ALA A CA 1
ATOM 1793 C C . ALA A 1 222 ? -12.832 -5.950 -3.767 1.00 89.31 222 ALA A C 1
ATOM 1795 O O . ALA A 1 222 ? -12.634 -7.166 -3.720 1.00 89.31 222 ALA A O 1
ATOM 1796 N N . ARG A 1 223 ? -12.849 -5.274 -4.910 1.00 88.88 223 ARG A N 1
ATOM 1797 C CA . ARG A 1 223 ? -12.633 -5.863 -6.230 1.00 88.88 223 ARG A CA 1
ATOM 1798 C C . ARG A 1 223 ? -11.344 -5.333 -6.822 1.00 88.88 223 ARG A C 1
ATOM 1800 O O . ARG A 1 223 ? -10.936 -4.217 -6.518 1.00 88.88 223 ARG A O 1
ATOM 1807 N N . LYS A 1 224 ? -10.714 -6.128 -7.674 1.00 87.19 224 LYS A N 1
ATOM 1808 C CA . LYS A 1 224 ? -9.538 -5.693 -8.419 1.00 87.19 224 LYS A CA 1
ATOM 1809 C C . LYS A 1 224 ? -9.900 -4.497 -9.298 1.00 87.19 224 LYS A C 1
ATOM 1811 O O . LYS A 1 224 ? -10.885 -4.547 -10.031 1.00 87.19 224 LYS A O 1
ATOM 1816 N N . LEU A 1 225 ? -9.115 -3.433 -9.183 1.00 82.12 225 LEU A N 1
ATOM 1817 C CA . LEU A 1 225 ? -9.213 -2.233 -10.009 1.00 82.12 225 LEU A CA 1
ATOM 1818 C C . LEU A 1 225 ? -8.106 -2.211 -11.056 1.00 82.12 225 LEU A C 1
ATOM 1820 O O . LEU A 1 225 ? -8.365 -1.904 -12.213 1.00 82.12 225 LEU A O 1
ATOM 1824 N N . ASN A 1 226 ? -6.876 -2.515 -10.639 1.00 80.12 226 ASN A N 1
ATOM 1825 C CA . ASN A 1 226 ? -5.708 -2.436 -11.503 1.00 80.12 226 ASN A CA 1
ATOM 1826 C C . ASN A 1 226 ? -4.641 -3.460 -11.094 1.00 80.12 226 ASN A C 1
ATOM 1828 O O . ASN A 1 226 ? -4.631 -3.939 -9.959 1.00 80.12 226 ASN A O 1
ATOM 1832 N N . VAL A 1 227 ? -3.734 -3.785 -12.011 1.00 84.81 227 VAL A N 1
ATOM 1833 C CA . VAL A 1 227 ? -2.566 -4.632 -11.772 1.00 84.81 227 VAL A CA 1
ATOM 1834 C C . VAL A 1 227 ? -1.331 -4.010 -12.398 1.00 84.81 227 VAL A C 1
ATOM 1836 O O . VAL A 1 227 ? -1.360 -3.479 -13.504 1.00 84.81 227 VAL A O 1
ATOM 1839 N N . TYR A 1 228 ? -0.223 -4.117 -11.679 1.00 84.12 228 TYR A N 1
ATOM 1840 C CA . TYR A 1 228 ? 1.062 -3.590 -12.092 1.00 84.12 228 TYR A CA 1
ATOM 1841 C C . TYR A 1 228 ? 2.134 -4.658 -11.950 1.00 84.12 228 TYR A C 1
ATOM 1843 O O . TYR A 1 228 ? 2.272 -5.286 -10.899 1.00 84.12 228 TYR A O 1
ATOM 1851 N N . LEU A 1 229 ? 2.907 -4.825 -13.015 1.00 86.62 229 LEU A N 1
ATOM 1852 C CA . LEU A 1 229 ? 4.103 -5.640 -13.077 1.00 86.62 229 LEU A CA 1
ATOM 1853 C C . LEU A 1 229 ? 5.297 -4.819 -12.587 1.00 86.62 229 LEU A C 1
ATOM 1855 O O . LEU A 1 229 ? 5.598 -3.753 -13.138 1.00 86.62 229 LEU A O 1
ATOM 1859 N N . LYS A 1 230 ? 5.991 -5.309 -11.559 1.00 85.25 230 LYS A N 1
ATOM 1860 C CA . LYS A 1 230 ? 7.221 -4.685 -11.060 1.00 85.25 230 LYS A CA 1
ATOM 1861 C C . LYS A 1 230 ? 8.417 -5.364 -11.705 1.00 85.25 230 LYS A C 1
ATOM 1863 O O . LYS A 1 230 ? 8.680 -6.533 -11.434 1.00 85.25 230 LYS A O 1
ATOM 1868 N N . LEU A 1 231 ? 9.123 -4.630 -12.559 1.00 86.56 231 LEU A N 1
ATOM 1869 C CA . LEU A 1 231 ? 10.330 -5.110 -13.230 1.00 86.56 231 LEU A CA 1
ATOM 1870 C C . LEU A 1 231 ? 11.580 -4.620 -12.500 1.00 86.56 231 LEU A C 1
ATOM 1872 O O . LEU A 1 231 ? 11.633 -3.466 -12.060 1.00 86.56 231 LEU A O 1
ATOM 1876 N N . TYR A 1 232 ? 12.600 -5.464 -12.428 1.00 87.88 232 TYR A N 1
ATOM 1877 C CA . TYR A 1 232 ? 13.933 -5.086 -11.976 1.00 87.88 232 TYR A CA 1
ATOM 1878 C C . TYR A 1 232 ? 15.009 -5.632 -12.905 1.00 87.88 232 TYR A C 1
ATOM 1880 O O . TYR A 1 232 ? 14.787 -6.601 -13.612 1.00 87.88 232 TYR A O 1
ATOM 1888 N N . ALA A 1 233 ? 16.192 -5.037 -12.875 1.00 88.00 233 ALA A N 1
ATOM 1889 C CA . ALA A 1 233 ? 17.390 -5.598 -13.476 1.00 88.00 233 ALA A CA 1
ATOM 1890 C C . ALA A 1 233 ? 18.550 -5.466 -12.495 1.00 88.00 233 ALA A C 1
ATOM 1892 O O . ALA A 1 233 ? 18.733 -4.404 -11.889 1.00 88.00 233 ALA A O 1
ATOM 1893 N N . SER A 1 234 ? 19.345 -6.527 -12.372 1.00 81.81 234 SER A N 1
ATOM 1894 C CA . SER A 1 234 ? 20.657 -6.415 -11.746 1.00 81.81 234 SER A CA 1
ATOM 1895 C C . SER A 1 234 ? 21.579 -5.574 -12.631 1.00 81.81 234 SER A C 1
ATOM 1897 O O . SER A 1 234 ? 21.481 -5.591 -13.860 1.00 81.81 234 SER A O 1
ATOM 1899 N N . THR A 1 235 ? 22.479 -4.825 -12.009 1.00 76.38 235 THR A N 1
ATOM 1900 C CA . THR A 1 235 ? 23.583 -4.149 -12.703 1.00 76.38 235 THR A CA 1
ATOM 1901 C C . THR A 1 235 ? 24.887 -4.945 -12.645 1.00 76.38 235 THR A C 1
ATOM 1903 O O . THR A 1 235 ? 25.866 -4.520 -13.256 1.00 76.38 235 THR A O 1
ATOM 1906 N N . THR A 1 236 ? 24.901 -6.076 -11.926 1.00 66.44 236 THR A N 1
ATOM 1907 C CA . THR A 1 236 ? 26.083 -6.927 -11.704 1.00 66.44 236 THR A CA 1
ATOM 1908 C C . THR A 1 236 ? 26.207 -8.074 -12.703 1.00 66.44 236 THR A C 1
ATOM 1910 O O . THR A 1 236 ? 27.292 -8.626 -12.833 1.00 66.44 236 THR A O 1
ATOM 1913 N N . ASN A 1 237 ? 25.124 -8.431 -13.401 1.00 52.25 237 ASN A N 1
ATOM 1914 C CA . ASN A 1 237 ? 25.129 -9.485 -14.412 1.00 52.25 237 ASN A CA 1
ATOM 1915 C C . ASN A 1 237 ? 25.061 -8.842 -15.800 1.00 52.25 237 ASN A C 1
ATOM 1917 O O . ASN A 1 237 ? 24.045 -8.247 -16.171 1.00 52.25 237 ASN A O 1
ATOM 1921 N N . SER A 1 238 ? 26.161 -8.958 -16.535 1.00 46.28 238 SER A N 1
ATOM 1922 C CA . SER A 1 238 ? 26.255 -8.772 -17.983 1.00 46.28 238 SER A CA 1
ATOM 1923 C C . SER A 1 238 ? 26.705 -10.079 -18.602 1.00 46.28 238 SER A C 1
ATOM 1925 O O . SER A 1 238 ? 27.751 -10.569 -18.119 1.00 46.28 238 SER A O 1
#